Protein AF-A0A432DYZ3-F1 (afdb_monomer)

Organism: NCBI:txid651561

Foldseek 3Di:
DDDPVPPDDQPQPPLVHPPQNDPPAVPHDDQWHFDADNSRHGDDIDGDDDDPVNVCVVQADCPDDDPPGDHDPVSVVVVVCVVVVVVCVPEQAEDPPFAEADQDAQFGDDDDDGPDPADAFNYKGFYCAWHDLGRQTAHGRKMKGAHHTRDDSHSVRIDIPCRPPDPQDEDDPVDDHDHDDDDPVRVVVPDPPPDD

Secondary structure (DSSP, 8-state):
--------------TTS-TTSS-TTTT---SEEEEE-TTS-EEEEEEPPPPHHHHHHHH--TTS--SSSPPPHHHHHHHHHHHHHHHTTT--EEPTT-B--BSSTTB-PPP---SSSS--TTEEEEB-S-EEEBTEEE-TT-EEEE-STT--S-GGGEEEE--------B--SSS--B-PPPPHHHHHH-------

Mean predicted aligned error: 17.31 Å

pLDDT: mean 76.48, std 14.68, range [40.19, 96.12]

Structure (mmCIF, N/CA/C/O backbone):
data_AF-A0A432DYZ3-F1
#
_entry.id   AF-A0A432DYZ3-F1
#
loop_
_atom_site.group_PDB
_atom_site.id
_atom_site.type_symbol
_atom_site.label_atom_id
_atom_site.label_alt_id
_atom_site.label_comp_id
_atom_site.label_asym_id
_atom_site.label_entity_id
_atom_site.label_seq_id
_atom_site.pdbx_PDB_ins_code
_atom_site.Cartn_x
_atom_site.Cartn_y
_atom_site.Cartn_z
_atom_site.occupancy
_atom_site.B_iso_or_equiv
_atom_site.auth_seq_id
_atom_site.auth_comp_id
_atom_site.auth_asym_id
_atom_site.auth_atom_id
_atom_site.pdbx_PDB_model_num
ATOM 1 N N . MET A 1 1 ? -42.681 -9.273 91.701 1.00 46.38 1 MET A N 1
ATOM 2 C CA . MET A 1 1 ? -42.261 -9.887 90.429 1.00 46.38 1 MET A CA 1
ATOM 3 C C . MET A 1 1 ? -41.780 -8.767 89.540 1.00 46.38 1 MET A C 1
ATOM 5 O O . MET A 1 1 ? -42.539 -7.848 89.271 1.00 46.38 1 MET A O 1
ATOM 9 N N . ASP A 1 2 ? -40.496 -8.815 89.221 1.00 54.56 2 ASP A N 1
ATOM 10 C CA . ASP A 1 2 ? -39.823 -7.992 88.224 1.00 54.56 2 ASP A CA 1
ATOM 11 C C . ASP A 1 2 ? -40.542 -8.107 86.872 1.00 54.56 2 ASP A C 1
ATOM 13 O O . ASP A 1 2 ? -40.725 -9.211 86.365 1.00 54.56 2 ASP A O 1
ATOM 17 N N . GLN 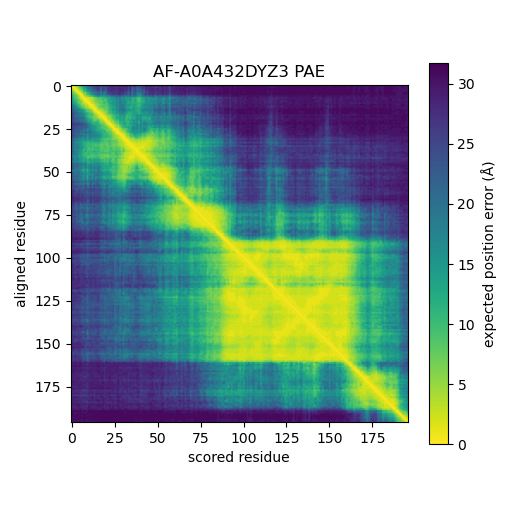A 1 3 ? -40.965 -6.971 86.318 1.00 50.94 3 GLN A N 1
ATOM 18 C CA . GLN A 1 3 ? -41.032 -6.791 84.871 1.00 50.94 3 GLN A CA 1
ATOM 19 C C . GLN A 1 3 ? -40.460 -5.415 84.537 1.00 50.94 3 GLN A C 1
ATOM 21 O O . GLN A 1 3 ? -41.172 -4.453 84.255 1.00 50.94 3 GLN A O 1
ATOM 26 N N . SER A 1 4 ? -39.136 -5.335 84.594 1.00 56.12 4 SER A N 1
ATOM 27 C CA . SER A 1 4 ? -38.289 -4.347 83.925 1.00 56.12 4 SER A CA 1
ATOM 28 C C . SER A 1 4 ? -38.441 -4.447 82.392 1.00 56.12 4 SER A C 1
ATOM 30 O O . SER A 1 4 ? -37.509 -4.738 81.651 1.00 56.12 4 SER A O 1
ATOM 32 N N . GLY A 1 5 ? -39.659 -4.217 81.894 1.00 51.47 5 GLY A N 1
ATOM 33 C CA . GLY A 1 5 ? -40.058 -4.397 80.494 1.00 51.47 5 GLY A CA 1
ATOM 34 C C . GLY A 1 5 ? -39.610 -3.299 79.521 1.00 51.47 5 GLY A C 1
ATOM 35 O O . GLY A 1 5 ? -40.193 -3.188 78.449 1.00 51.47 5 GLY A O 1
ATOM 36 N N . SER A 1 6 ? -38.596 -2.500 79.862 1.00 59.38 6 SER A N 1
ATOM 37 C CA . SER A 1 6 ? -38.103 -1.398 79.016 1.00 59.38 6 SER A CA 1
ATOM 38 C C . SER A 1 6 ? -36.606 -1.500 78.717 1.00 59.38 6 SER A C 1
ATOM 40 O O . SER A 1 6 ? -35.906 -0.493 78.694 1.00 59.38 6 SER A O 1
ATOM 42 N N . ASN A 1 7 ? -36.086 -2.704 78.470 1.00 61.31 7 ASN A N 1
ATOM 43 C CA . ASN A 1 7 ? -34.651 -2.888 78.210 1.00 61.31 7 ASN A CA 1
ATOM 44 C C . ASN A 1 7 ? -34.207 -2.617 76.763 1.00 61.31 7 ASN A C 1
ATOM 46 O O . ASN A 1 7 ? -33.091 -2.966 76.386 1.00 61.31 7 ASN A O 1
ATOM 50 N N . TYR A 1 8 ? -35.021 -1.937 75.955 1.00 63.22 8 TYR A N 1
ATOM 51 C CA . TYR A 1 8 ? -34.541 -1.380 74.694 1.00 63.22 8 TYR A CA 1
ATOM 52 C C . TYR A 1 8 ? -35.279 -0.087 74.345 1.00 63.22 8 TYR A C 1
ATOM 54 O O . TYR A 1 8 ? -36.423 -0.109 73.898 1.00 63.22 8 TYR A O 1
ATOM 62 N N . ILE A 1 9 ? -34.608 1.047 74.550 1.00 64.75 9 ILE A N 1
ATOM 63 C CA . ILE A 1 9 ? -34.991 2.329 73.954 1.00 64.75 9 ILE A CA 1
ATOM 64 C C . ILE A 1 9 ? -34.159 2.452 72.679 1.00 64.75 9 ILE A C 1
ATOM 66 O O . ILE A 1 9 ? -32.934 2.558 72.756 1.00 64.75 9 ILE A O 1
ATOM 70 N N . HIS A 1 10 ? -34.805 2.380 71.512 1.00 63.56 10 HIS A N 1
ATOM 71 C CA . HIS A 1 10 ? -34.108 2.589 70.244 1.00 63.56 10 HIS A CA 1
ATOM 72 C C . HIS A 1 10 ? -33.533 4.016 70.235 1.00 63.56 10 HIS A C 1
ATOM 74 O O . HIS A 1 10 ? -34.263 4.948 70.582 1.00 63.56 10 HIS A O 1
ATOM 80 N N . PRO A 1 11 ? -32.255 4.217 69.867 1.00 63.84 11 PRO A N 1
ATOM 81 C CA . PRO A 1 11 ? -31.693 5.553 69.732 1.00 63.84 11 PRO A CA 1
ATOM 82 C C . PRO A 1 11 ? -32.549 6.376 68.768 1.00 63.84 11 PRO A C 1
ATOM 84 O O . PRO A 1 11 ? -32.843 5.931 67.656 1.00 63.84 11 PRO A O 1
ATOM 87 N N . ASP A 1 12 ? -32.982 7.553 69.204 1.00 61.91 12 ASP A N 1
ATOM 88 C CA . ASP A 1 12 ? -33.726 8.464 68.346 1.00 61.91 12 ASP A CA 1
ATOM 89 C C . ASP A 1 12 ? -32.719 9.091 67.372 1.00 61.91 12 ASP A C 1
ATOM 91 O O . ASP A 1 12 ? -31.824 9.835 67.781 1.00 61.91 12 ASP A O 1
ATOM 95 N N . TYR A 1 13 ? -32.791 8.716 66.095 1.00 59.62 13 TYR A N 1
ATOM 96 C CA . TYR A 1 13 ? -31.975 9.305 65.034 1.00 59.62 13 TYR A CA 1
ATOM 97 C C . TYR A 1 13 ? -32.823 10.378 64.347 1.00 59.62 13 TYR A C 1
ATOM 99 O O . TYR A 1 13 ? -33.543 10.049 63.399 1.00 59.62 13 TYR A O 1
ATOM 107 N N . PRO A 1 14 ? -32.797 11.646 64.811 1.00 57.44 14 PRO A N 1
ATOM 108 C CA . PRO A 1 14 ? -33.617 12.697 64.229 1.00 57.44 14 PRO A CA 1
ATOM 109 C C . PRO A 1 14 ? -33.376 12.770 62.721 1.00 57.44 14 PRO A C 1
ATOM 111 O O . PRO A 1 14 ? -32.233 12.813 62.257 1.00 57.44 14 PRO A O 1
ATOM 114 N N . LEU A 1 15 ? -34.477 12.776 61.966 1.00 54.44 15 LEU A N 1
ATOM 115 C CA . LEU A 1 15 ? -34.497 12.644 60.505 1.00 54.44 15 LEU A CA 1
ATOM 116 C C . LEU A 1 15 ? -33.624 13.690 59.780 1.00 54.44 15 LEU A C 1
ATOM 118 O O . LEU A 1 15 ? -33.172 13.492 58.657 1.00 54.44 15 LEU A O 1
ATOM 122 N N . THR A 1 16 ? -33.344 14.815 60.434 1.00 53.97 16 THR A N 1
ATOM 123 C CA . THR A 1 16 ? -32.497 15.885 59.899 1.00 53.97 16 THR A CA 1
ATOM 124 C C . THR A 1 16 ? -31.012 15.515 59.815 1.00 53.97 16 THR A C 1
ATOM 126 O O . THR A 1 16 ? -30.277 16.172 59.082 1.00 53.97 16 THR A O 1
ATOM 129 N N . ASN A 1 17 ? -30.559 14.483 60.542 1.00 51.50 17 ASN A N 1
ATOM 130 C CA . ASN A 1 17 ? -29.137 14.151 60.705 1.00 51.50 17 ASN A CA 1
ATOM 131 C C . ASN A 1 17 ? -28.816 12.672 60.421 1.00 51.50 17 ASN A C 1
ATOM 133 O O . ASN A 1 17 ? -27.690 12.238 60.670 1.00 51.50 17 ASN A O 1
ATOM 137 N N . ASN A 1 18 ? -29.772 11.881 59.926 1.00 53.59 18 ASN A N 1
ATOM 138 C CA . ASN A 1 18 ? -29.518 10.481 59.600 1.00 53.59 18 ASN A CA 1
ATOM 139 C C . ASN A 1 18 ? -28.687 10.388 58.297 1.00 53.59 18 ASN A C 1
ATOM 141 O O . ASN A 1 18 ? -29.193 10.752 57.230 1.00 53.59 18 ASN A O 1
ATOM 145 N N . PRO A 1 19 ? -27.437 9.873 58.347 1.00 53.16 19 PRO A N 1
ATOM 146 C CA . PRO A 1 19 ? -26.566 9.769 57.173 1.00 53.16 19 PRO A CA 1
ATOM 147 C C . PRO A 1 19 ? -27.115 8.829 56.086 1.00 53.16 19 PRO A C 1
ATOM 149 O O . PRO A 1 19 ? -26.605 8.830 54.971 1.00 53.16 19 PRO A O 1
ATOM 152 N N . PHE A 1 20 ? -28.159 8.049 56.387 1.00 53.50 20 PHE A N 1
ATOM 153 C CA . PHE A 1 20 ? -28.814 7.119 55.465 1.00 53.50 20 PHE A CA 1
ATOM 154 C C . PHE A 1 20 ? -30.141 7.635 54.885 1.00 53.50 20 PHE A C 1
ATOM 156 O O . PHE A 1 20 ? -30.787 6.906 54.136 1.00 53.50 20 PHE A O 1
ATOM 163 N N . GLN A 1 21 ? -30.591 8.847 55.239 1.00 52.50 21 GLN A N 1
ATOM 164 C CA . GLN A 1 21 ? -31.963 9.288 54.944 1.00 52.50 21 GLN A CA 1
ATOM 165 C C . GLN A 1 21 ? -32.097 10.315 53.816 1.00 52.50 21 GLN A C 1
ATOM 167 O O . GLN A 1 21 ? -33.206 10.592 53.363 1.00 52.50 21 GLN A O 1
ATOM 172 N N . THR A 1 22 ? -30.987 10.867 53.336 1.00 53.66 22 THR A N 1
ATOM 173 C CA . THR A 1 22 ? -30.999 11.611 52.077 1.00 53.66 22 THR A CA 1
ATOM 174 C C . THR A 1 22 ? -30.431 10.708 51.000 1.00 53.66 22 THR A C 1
ATOM 176 O O . THR A 1 22 ? -29.384 10.093 51.197 1.00 53.66 22 THR A O 1
ATOM 179 N N . ASP A 1 23 ? -31.122 10.617 49.866 1.00 55.06 23 ASP A N 1
ATOM 180 C CA . ASP A 1 23 ? -30.550 10.112 48.623 1.00 55.06 23 ASP A CA 1
ATOM 181 C C . ASP A 1 23 ? -29.359 11.023 48.257 1.00 55.06 23 ASP A C 1
ATOM 183 O O . ASP A 1 23 ? -29.478 11.951 47.457 1.00 55.06 23 ASP A O 1
ATOM 187 N N . GLN A 1 24 ? -28.193 10.825 48.887 1.00 50.84 24 GLN A N 1
ATOM 188 C CA . GLN A 1 24 ? -26.943 11.534 48.580 1.00 50.84 24 GLN A CA 1
ATOM 189 C C . GLN A 1 24 ? -26.324 10.975 47.299 1.00 50.84 24 GLN A C 1
ATOM 191 O O . GLN A 1 24 ? -25.181 10.531 47.248 1.00 50.84 24 GLN A O 1
ATOM 196 N N . THR A 1 25 ? -27.139 10.914 46.260 1.00 52.38 25 THR A N 1
ATOM 197 C CA . THR A 1 25 ? -26.864 10.172 45.034 1.00 52.38 25 THR A CA 1
ATOM 198 C C . THR A 1 25 ? -27.184 11.008 43.810 1.00 52.38 25 THR A C 1
ATOM 200 O O . THR A 1 25 ? -27.200 10.496 42.694 1.00 52.38 25 THR A O 1
ATOM 203 N N . SER A 1 26 ? -27.394 12.316 43.998 1.00 46.50 26 SER A N 1
ATOM 204 C CA . SER A 1 26 ? -27.521 13.257 42.892 1.00 46.50 26 SER A CA 1
ATOM 205 C C . SER A 1 26 ? -26.292 13.138 41.986 1.00 46.50 26 SER A C 1
ATOM 207 O O . SER A 1 26 ? -25.173 13.452 42.387 1.00 46.50 26 SER A O 1
ATOM 209 N N . GLY A 1 27 ? -26.508 12.608 40.779 1.00 51.22 27 GLY A N 1
ATOM 210 C CA . GLY A 1 27 ? -25.466 12.361 39.780 1.00 51.22 27 GLY A CA 1
ATOM 211 C C . GLY A 1 27 ? -24.713 11.027 39.893 1.00 51.22 27 GLY A C 1
ATOM 212 O O . GLY A 1 27 ? -23.871 10.758 39.040 1.00 51.22 27 GLY A O 1
ATOM 213 N N . LEU A 1 28 ? -25.007 10.173 40.881 1.00 54.62 28 LEU A N 1
ATOM 214 C CA . LEU A 1 28 ? -24.379 8.858 41.046 1.00 54.62 28 LEU A CA 1
ATOM 215 C C . LEU A 1 28 ? -25.370 7.727 40.739 1.00 54.62 28 LEU A C 1
ATOM 217 O O . LEU A 1 28 ? -26.494 7.702 41.235 1.00 54.62 28 LEU A O 1
ATOM 221 N N . L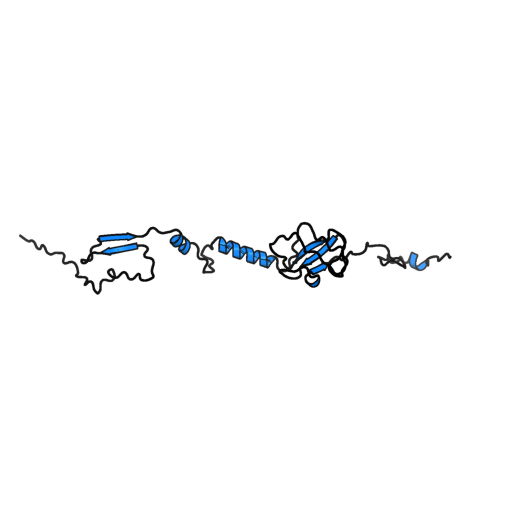EU A 1 29 ? -24.938 6.744 39.948 1.00 61.66 29 LEU A N 1
ATOM 222 C CA . LEU A 1 29 ? -25.683 5.501 39.738 1.00 61.66 29 LEU A CA 1
ATOM 223 C C . LEU A 1 29 ? -25.601 4.639 41.007 1.00 61.66 29 LEU A C 1
ATOM 225 O O . LEU A 1 29 ? -24.550 4.065 41.287 1.00 61.66 29 LEU A O 1
ATOM 229 N N . LEU A 1 30 ? -26.697 4.503 41.763 1.00 64.62 30 LEU A N 1
ATOM 230 C CA . LEU A 1 30 ? -26.735 3.552 42.881 1.00 64.62 30 LEU A CA 1
ATOM 231 C C . LEU A 1 30 ? -26.703 2.116 42.351 1.00 64.62 30 LEU A C 1
ATOM 233 O O . LEU A 1 30 ? -27.510 1.732 41.501 1.00 64.62 30 LEU A O 1
ATOM 237 N N . LEU A 1 31 ? -25.798 1.302 42.893 1.00 67.06 31 LEU A N 1
ATOM 238 C CA . LEU A 1 31 ? -25.764 -0.144 42.654 1.00 67.06 31 LEU A CA 1
ATOM 239 C C . LEU A 1 31 ? -26.638 -0.888 43.676 1.00 67.06 31 LEU A C 1
ATOM 241 O O . LEU A 1 31 ? -27.358 -1.821 43.319 1.00 67.06 31 LEU A O 1
ATOM 245 N N . SER A 1 32 ? -26.635 -0.429 44.929 1.00 72.75 32 SER A N 1
ATOM 246 C CA . SER A 1 32 ? -27.473 -0.951 46.011 1.00 72.75 32 SER A CA 1
ATOM 247 C C . SER A 1 32 ? -27.772 0.116 47.060 1.00 72.75 32 SER A C 1
ATOM 249 O O . SER A 1 32 ? -26.908 0.933 47.372 1.00 72.75 32 SER A O 1
ATOM 251 N N . GLN A 1 33 ? -28.968 0.056 47.637 1.00 73.75 33 GLN A N 1
ATOM 252 C CA . GLN A 1 33 ? -29.465 0.925 48.694 1.00 73.75 33 GLN A CA 1
ATOM 253 C C . GLN A 1 33 ? -30.112 0.089 49.801 1.00 73.75 33 GLN A C 1
ATOM 255 O O . GLN A 1 33 ? -30.892 -0.830 49.538 1.00 73.75 33 GLN A O 1
ATOM 260 N N . LEU A 1 34 ? -29.817 0.444 51.049 1.00 78.50 34 LEU A N 1
ATOM 261 C CA . LEU A 1 34 ? -30.571 0.008 52.219 1.00 78.50 34 LEU A CA 1
ATOM 262 C C . LEU A 1 34 ? -31.565 1.112 52.565 1.00 78.50 34 LEU A C 1
ATOM 264 O O . LEU A 1 34 ? -31.158 2.238 52.831 1.00 78.50 34 LEU A O 1
ATOM 268 N N . LEU A 1 35 ? -32.858 0.796 52.541 1.00 73.44 35 LEU A N 1
ATOM 269 C CA . LEU A 1 35 ? -33.906 1.719 52.957 1.00 73.44 35 LEU A CA 1
ATOM 270 C C . LEU A 1 35 ? -34.317 1.391 54.386 1.00 73.44 35 LEU A C 1
ATOM 272 O O . LEU A 1 35 ? -34.635 0.238 54.695 1.00 73.44 35 LEU A O 1
ATOM 276 N N . THR A 1 36 ? -34.363 2.412 55.235 1.00 76.56 36 THR A N 1
ATOM 277 C CA . THR A 1 36 ? -34.838 2.317 56.617 1.00 76.56 36 THR A CA 1
ATOM 278 C C . THR A 1 36 ? -36.145 3.085 56.804 1.00 76.56 36 THR A C 1
ATOM 280 O O . THR A 1 36 ? -36.388 4.076 56.116 1.00 76.56 36 THR A O 1
ATOM 283 N N . ASN A 1 37 ? -36.993 2.657 57.741 1.00 74.31 37 ASN A N 1
ATOM 284 C CA . ASN A 1 37 ? -38.139 3.459 58.176 1.00 74.31 37 ASN A CA 1
ATOM 285 C C . ASN A 1 37 ? -37.692 4.650 59.047 1.00 74.31 37 ASN A C 1
ATOM 287 O O . ASN A 1 37 ? -36.512 4.806 59.363 1.00 74.31 37 ASN A O 1
ATOM 291 N N . SER A 1 38 ? -38.653 5.476 59.470 1.00 69.56 38 SER A N 1
ATOM 292 C CA . SER A 1 38 ? -38.420 6.630 60.352 1.00 69.56 38 SER A CA 1
ATOM 293 C C . SER A 1 38 ? -37.873 6.264 61.735 1.00 69.56 38 SER A C 1
ATOM 295 O O . SER A 1 38 ? -37.412 7.143 62.450 1.00 69.56 38 SER A O 1
ATOM 297 N N . SER A 1 39 ? -37.911 4.985 62.110 1.00 73.31 39 SER A N 1
ATOM 298 C CA . SER A 1 39 ? -37.326 4.454 63.342 1.00 73.31 39 SER A CA 1
ATOM 299 C C . SER A 1 39 ? -35.944 3.831 63.116 1.00 73.31 39 SER A C 1
ATOM 301 O O . SER A 1 39 ? -35.416 3.218 64.028 1.00 73.31 39 SER A O 1
ATOM 303 N N . GLY A 1 40 ? -35.356 3.937 61.919 1.00 70.31 40 GLY A N 1
ATOM 304 C CA . GLY A 1 40 ? -34.034 3.379 61.609 1.00 70.31 40 GLY A CA 1
ATOM 305 C C . GLY A 1 40 ? -34.014 1.873 61.315 1.00 70.31 40 GLY A C 1
ATOM 306 O O . GLY A 1 40 ? -32.952 1.324 61.034 1.00 70.31 40 GLY A O 1
ATOM 307 N N . HIS A 1 41 ? -35.163 1.191 61.309 1.00 76.88 41 HIS A N 1
ATOM 308 C CA . HIS A 1 41 ? -35.228 -0.228 60.951 1.00 76.88 41 HIS A CA 1
ATOM 309 C C . HIS A 1 41 ? -35.171 -0.415 59.436 1.00 76.88 41 HIS A C 1
ATOM 311 O O . HIS A 1 41 ? -35.908 0.247 58.705 1.00 76.88 41 HIS A O 1
ATOM 317 N N . VAL A 1 42 ? -34.348 -1.354 58.960 1.00 80.88 42 VAL A N 1
ATOM 318 C CA . VAL A 1 42 ? -34.281 -1.723 57.538 1.00 80.88 42 VAL A CA 1
ATOM 319 C C . VAL A 1 42 ? -35.629 -2.281 57.090 1.00 80.88 42 VAL A C 1
ATOM 321 O O . VAL A 1 42 ? -36.128 -3.255 57.647 1.00 80.88 42 VAL A O 1
ATOM 324 N N . ILE A 1 43 ? -36.202 -1.671 56.059 1.00 79.12 43 ILE A N 1
ATOM 325 C CA . ILE A 1 43 ? -37.481 -2.079 55.467 1.00 79.12 43 ILE A CA 1
ATOM 326 C C . ILE A 1 43 ? -37.320 -2.664 54.069 1.00 79.12 43 ILE A C 1
ATOM 328 O O . ILE A 1 43 ? -38.198 -3.386 53.602 1.00 79.12 43 ILE A O 1
ATOM 332 N N . LYS A 1 44 ? -36.215 -2.358 53.381 1.00 77.56 44 LYS A N 1
ATOM 333 C CA . LYS A 1 44 ? -35.951 -2.872 52.038 1.00 77.56 44 LYS A CA 1
ATOM 334 C C . LYS A 1 44 ? -34.467 -2.808 51.712 1.00 77.56 44 LYS A C 1
ATOM 336 O O . LYS A 1 44 ? -33.788 -1.845 52.052 1.00 77.56 44 LYS A O 1
ATOM 341 N N . ILE A 1 45 ? -33.999 -3.804 50.970 1.00 79.19 45 ILE A N 1
ATOM 342 C CA . ILE A 1 45 ? -32.743 -3.733 50.226 1.00 79.19 45 ILE A CA 1
ATOM 343 C C . ILE A 1 45 ? -33.129 -3.558 48.757 1.00 79.19 45 ILE A C 1
ATOM 345 O O . ILE A 1 45 ? -33.796 -4.421 48.185 1.00 79.19 45 ILE A O 1
ATOM 349 N N . ALA A 1 46 ? -32.795 -2.415 48.163 1.00 71.12 46 ALA A N 1
ATOM 350 C CA . ALA A 1 46 ? -33.053 -2.124 46.758 1.00 71.12 46 ALA A CA 1
ATOM 351 C C . ALA A 1 46 ? -31.724 -2.131 46.002 1.00 71.12 46 ALA A C 1
ATOM 353 O O . ALA A 1 46 ? -30.881 -1.271 46.215 1.00 71.12 46 ALA A O 1
ATOM 354 N N . GLY A 1 47 ? -31.517 -3.111 45.130 1.00 70.31 47 GLY A N 1
ATOM 355 C CA . GLY A 1 47 ? -30.393 -3.132 44.197 1.00 70.31 47 GLY A CA 1
ATOM 356 C C . GLY A 1 47 ? -30.890 -3.003 42.768 1.00 70.31 47 GLY A C 1
ATOM 357 O O . GLY A 1 47 ? -32.029 -3.379 42.477 1.00 70.31 47 GLY A O 1
ATOM 358 N N . ARG A 1 48 ? -30.037 -2.508 41.871 1.00 75.19 48 ARG A N 1
ATOM 359 C CA . ARG A 1 48 ? -30.219 -2.767 40.440 1.00 75.19 48 ARG A CA 1
ATOM 360 C C . ARG A 1 48 ? -29.330 -3.930 40.035 1.00 75.19 48 ARG A C 1
ATOM 362 O O . ARG A 1 48 ? -28.246 -4.111 40.583 1.00 75.19 48 ARG A O 1
ATOM 369 N N . ASN A 1 49 ? -29.771 -4.689 39.042 1.00 76.50 49 ASN A N 1
ATOM 370 C CA . ASN A 1 49 ? -28.896 -5.665 38.412 1.00 76.50 49 ASN A CA 1
ATOM 371 C C . ASN A 1 49 ? -27.695 -4.932 37.806 1.00 76.50 49 ASN A C 1
ATOM 373 O O . ASN A 1 49 ? -27.862 -3.897 37.148 1.00 76.50 49 ASN A O 1
ATOM 377 N N . LEU A 1 50 ? -26.496 -5.472 38.024 1.00 76.00 50 LEU A N 1
ATOM 378 C CA . LEU A 1 50 ? -25.319 -5.028 37.290 1.00 76.00 50 LEU A CA 1
ATOM 379 C C . LEU A 1 50 ? -25.584 -5.240 35.802 1.00 76.00 50 LEU A C 1
ATOM 381 O O . LEU A 1 50 ? -26.039 -6.305 35.381 1.00 76.00 50 LEU A O 1
ATOM 385 N N . THR A 1 51 ? -25.331 -4.207 35.012 1.00 74.50 51 THR A N 1
ATOM 386 C CA . THR A 1 51 ? -25.420 -4.289 33.557 1.00 74.50 51 THR A CA 1
ATOM 387 C C . THR A 1 51 ? -24.043 -4.601 32.983 1.00 74.50 51 THR A C 1
ATOM 389 O O . THR A 1 51 ? -23.021 -4.401 33.644 1.00 74.50 51 THR A O 1
ATOM 392 N N . ASN A 1 52 ? -23.986 -5.026 31.720 1.00 67.81 52 ASN A N 1
ATOM 393 C CA . ASN A 1 52 ? -22.707 -5.211 31.033 1.00 67.81 52 ASN A CA 1
ATOM 394 C C . ASN A 1 52 ? -21.832 -3.946 31.069 1.00 67.81 52 ASN A C 1
ATOM 396 O O . ASN A 1 52 ? -20.618 -4.072 31.147 1.00 67.81 52 ASN A O 1
ATOM 400 N N . ALA A 1 53 ? -22.417 -2.743 31.066 1.00 70.44 53 ALA A N 1
ATOM 401 C CA . ALA A 1 53 ? -21.657 -1.494 31.142 1.00 70.44 53 ALA A CA 1
ATOM 402 C C . ALA A 1 53 ? -20.904 -1.339 32.479 1.00 70.44 53 ALA A C 1
ATOM 404 O O . ALA A 1 53 ? -19.760 -0.883 32.505 1.00 70.44 53 ALA A O 1
ATOM 405 N N . ASP A 1 54 ? -21.513 -1.786 33.581 1.00 72.62 54 ASP A N 1
ATOM 406 C CA . ASP A 1 54 ? -20.910 -1.725 34.917 1.00 72.62 54 ASP A CA 1
ATOM 407 C C . ASP A 1 54 ? -19.743 -2.708 35.045 1.00 72.62 54 ASP A C 1
ATOM 409 O O . ASP A 1 54 ? -18.727 -2.400 35.654 1.00 72.62 54 ASP A O 1
ATOM 413 N N . ILE A 1 55 ? -19.859 -3.875 34.411 1.00 70.50 55 ILE A N 1
ATOM 414 C CA . ILE A 1 55 ? -18.820 -4.910 34.410 1.00 70.50 55 ILE A CA 1
ATOM 415 C C . ILE A 1 55 ? -17.664 -4.506 33.483 1.00 70.50 55 ILE A C 1
ATOM 417 O O . ILE A 1 55 ? -16.496 -4.613 33.853 1.00 70.50 55 ILE A O 1
ATOM 421 N N . VAL A 1 56 ? -17.973 -3.999 32.288 1.00 65.25 56 VAL A N 1
ATOM 422 C CA . VAL A 1 56 ? -16.967 -3.608 31.289 1.00 65.25 56 VAL A CA 1
ATOM 423 C C . VAL A 1 56 ? -16.087 -2.463 31.794 1.00 65.25 56 VAL A C 1
ATOM 425 O O . VAL A 1 56 ? -14.880 -2.506 31.572 1.00 65.25 56 VAL A O 1
ATOM 428 N N . SER A 1 57 ? -16.644 -1.496 32.530 1.00 63.78 57 SER A N 1
ATOM 429 C CA . SER A 1 57 ? -15.862 -0.376 33.081 1.00 63.78 57 SER A CA 1
ATOM 430 C C . SER A 1 57 ? -14.849 -0.788 34.161 1.00 63.78 57 SER A C 1
ATOM 432 O O . SER A 1 57 ? -13.848 -0.098 34.348 1.00 63.78 57 SER A O 1
ATOM 434 N N . ILE A 1 58 ? -15.070 -1.920 34.840 1.00 66.19 58 ILE A N 1
ATOM 435 C CA . ILE A 1 58 ? -14.175 -2.446 35.883 1.00 66.19 58 ILE A CA 1
ATOM 436 C C . ILE A 1 58 ? -13.032 -3.276 35.277 1.00 66.19 58 ILE A C 1
ATOM 438 O O . ILE A 1 58 ? -11.900 -3.194 35.749 1.00 66.19 58 ILE A O 1
ATOM 442 N N . PHE A 1 59 ? -13.307 -4.069 34.235 1.00 60.88 59 PHE A N 1
ATOM 443 C CA . PHE A 1 59 ? -12.335 -5.021 33.675 1.00 60.88 59 PHE A CA 1
ATOM 444 C C . PHE A 1 59 ? -11.555 -4.502 32.460 1.00 60.88 59 PHE A C 1
ATOM 446 O O . PHE A 1 59 ? -10.443 -4.970 32.219 1.00 60.88 59 PHE A O 1
ATOM 453 N N . LEU A 1 60 ? -12.107 -3.552 31.699 1.00 67.69 60 LEU A N 1
ATOM 454 C CA . LEU A 1 60 ? -11.508 -3.034 30.468 1.00 67.69 60 LEU A CA 1
ATOM 455 C C . LEU A 1 60 ? -11.353 -1.514 30.580 1.00 67.69 60 LEU A C 1
ATOM 457 O O . LEU A 1 60 ? -12.275 -0.752 30.297 1.00 67.69 60 LEU A O 1
ATOM 461 N N . ASN A 1 61 ? -10.173 -1.065 31.012 1.00 64.69 61 ASN A N 1
ATOM 462 C CA . ASN A 1 61 ? -9.870 0.360 31.130 1.00 64.69 61 ASN A CA 1
ATOM 463 C C . ASN A 1 61 ? -9.061 0.846 29.921 1.00 64.69 61 ASN A C 1
ATOM 465 O O . ASN A 1 61 ? -7.832 0.768 29.887 1.00 64.69 61 ASN A O 1
ATOM 469 N N . ASP A 1 62 ? -9.761 1.404 28.937 1.00 70.88 62 ASP A N 1
ATOM 470 C CA . ASP A 1 62 ? -9.124 1.993 27.758 1.00 70.88 62 ASP A CA 1
ATOM 471 C C . ASP A 1 62 ? -8.568 3.402 27.999 1.00 70.88 62 ASP A C 1
ATOM 473 O O . ASP A 1 62 ? -7.724 3.861 27.225 1.00 70.88 62 ASP A O 1
ATOM 477 N N . ALA A 1 63 ? -8.973 4.073 29.080 1.00 67.62 63 ALA A N 1
ATOM 478 C CA . ALA A 1 63 ? -8.580 5.447 29.387 1.00 67.62 63 ALA A CA 1
ATOM 479 C C . ALA A 1 63 ? -7.166 5.563 29.981 1.00 67.62 63 ALA A C 1
ATOM 481 O O . ALA A 1 63 ? -6.590 6.648 29.989 1.00 67.62 63 ALA A O 1
ATOM 482 N N . THR A 1 64 ? -6.582 4.462 30.462 1.00 62.72 64 THR A N 1
ATOM 483 C CA . THR A 1 64 ? -5.238 4.455 31.058 1.00 62.72 64 THR A CA 1
ATOM 484 C C . THR A 1 64 ? -4.305 3.490 30.328 1.00 62.72 64 THR A C 1
ATOM 486 O O . THR A 1 64 ? -4.712 2.439 29.829 1.00 62.72 64 THR A O 1
ATOM 489 N N . GLN A 1 65 ? -3.032 3.864 30.196 1.00 61.50 65 GLN A N 1
ATOM 490 C CA . GLN A 1 65 ? -1.981 2.957 29.738 1.00 61.50 65 GLN A CA 1
ATOM 491 C C . GLN A 1 65 ? -1.426 2.265 30.986 1.00 61.50 65 GLN A C 1
ATOM 493 O O . GLN A 1 65 ? -0.795 2.903 31.821 1.00 61.50 65 GLN A O 1
ATOM 498 N N . SER A 1 66 ? -1.731 0.982 31.158 1.00 62.97 66 SER A N 1
ATOM 499 C CA . SER A 1 66 ? -1.350 0.207 32.341 1.00 62.97 66 SER A CA 1
ATOM 500 C C . SER A 1 66 ? -0.690 -1.098 31.919 1.00 62.97 66 SER A C 1
ATOM 502 O O . SER A 1 66 ? -1.139 -1.722 30.962 1.00 62.97 66 SER A O 1
ATOM 504 N N . GLY A 1 67 ? 0.354 -1.509 32.644 1.00 63.66 67 GLY A N 1
ATOM 505 C CA . GLY A 1 67 ? 0.956 -2.842 32.523 1.00 63.66 67 GLY A CA 1
ATOM 506 C C . GLY A 1 67 ? 0.202 -3.925 33.303 1.00 63.66 67 GLY A C 1
ATOM 507 O O . GLY A 1 67 ? 0.575 -5.091 33.237 1.00 63.66 67 GLY A O 1
ATOM 508 N N . THR A 1 68 ? -0.843 -3.544 34.043 1.00 59.59 68 THR A N 1
ATOM 509 C CA . THR A 1 68 ? -1.578 -4.426 34.963 1.00 59.59 68 THR A CA 1
ATOM 510 C C . THR A 1 68 ? -3.029 -4.659 34.536 1.00 59.59 68 THR A C 1
ATOM 512 O O . THR A 1 68 ? -3.637 -5.631 34.972 1.00 59.59 68 THR A O 1
ATOM 515 N N . TYR A 1 69 ? -3.596 -3.789 33.691 1.00 64.88 69 TYR A N 1
ATOM 516 C CA . TYR A 1 69 ? -4.978 -3.902 33.207 1.00 64.88 69 TYR A CA 1
ATOM 517 C C . TYR A 1 69 ? -5.025 -4.361 31.749 1.00 64.88 69 TYR A C 1
ATOM 519 O O . TYR A 1 69 ? -4.250 -3.895 30.914 1.00 64.88 69 TYR A O 1
ATOM 527 N N . THR A 1 70 ? -5.974 -5.241 31.434 1.00 72.81 70 THR A N 1
ATOM 528 C CA . THR A 1 70 ? -6.235 -5.698 30.065 1.00 72.81 70 THR A CA 1
ATOM 529 C C . THR A 1 70 ? -6.924 -4.591 29.260 1.00 72.81 70 THR A C 1
ATOM 531 O O . THR A 1 70 ? -7.927 -4.027 29.693 1.00 72.81 70 THR A O 1
ATOM 534 N N . TRP A 1 71 ? -6.382 -4.260 28.086 1.00 79.00 71 TRP A N 1
ATOM 535 C CA . TRP A 1 71 ? -7.015 -3.333 27.140 1.00 79.00 71 TRP A CA 1
ATOM 536 C C . TRP A 1 71 ? -8.222 -3.974 26.452 1.00 79.00 71 TRP A C 1
ATOM 538 O O . TRP A 1 71 ? -8.280 -5.197 26.303 1.00 79.00 71 TRP A O 1
ATOM 548 N N . SER A 1 72 ? -9.159 -3.159 25.961 1.00 77.06 72 SER A N 1
ATOM 549 C CA . SER A 1 72 ? -10.200 -3.667 25.069 1.00 77.06 72 SER A CA 1
ATOM 550 C C . SER A 1 72 ? -9.612 -4.173 23.749 1.00 77.06 72 SER A C 1
ATOM 552 O O . SER A 1 72 ? -8.546 -3.741 23.295 1.00 77.06 72 SER A O 1
ATOM 554 N N . SER A 1 73 ? -10.350 -5.055 23.073 1.00 78.19 73 SER A N 1
ATOM 555 C CA . SER A 1 73 ? -10.006 -5.518 21.725 1.00 78.19 73 SER A CA 1
ATOM 556 C C . SER A 1 73 ? -9.878 -4.367 20.720 1.00 78.19 73 SER A C 1
ATOM 558 O O . SER A 1 73 ? -9.014 -4.420 19.848 1.00 78.19 73 SER A O 1
ATOM 560 N N . ASN A 1 74 ? -10.672 -3.299 20.865 1.00 81.12 74 ASN A N 1
ATOM 561 C CA . ASN A 1 74 ? -10.595 -2.113 20.009 1.00 81.12 74 ASN A CA 1
ATOM 562 C C . ASN A 1 74 ? -9.281 -1.351 20.210 1.00 81.12 74 ASN A C 1
ATOM 564 O O . ASN A 1 74 ? -8.642 -0.962 19.233 1.00 81.12 74 ASN A O 1
ATOM 568 N N . LYS A 1 75 ? -8.850 -1.169 21.464 1.00 81.38 75 LYS A N 1
ATOM 569 C CA . LYS A 1 75 ? -7.581 -0.503 21.781 1.00 81.38 75 LYS A CA 1
ATOM 570 C C . LYS A 1 75 ? -6.380 -1.336 21.340 1.00 81.38 75 LYS A C 1
ATOM 572 O O . LYS A 1 75 ? -5.439 -0.782 20.779 1.00 81.38 75 LYS A O 1
ATOM 577 N N . ILE A 1 76 ? -6.434 -2.658 21.522 1.00 82.81 76 ILE A N 1
ATOM 578 C CA . ILE A 1 76 ? -5.410 -3.587 21.015 1.00 82.81 76 ILE A CA 1
ATOM 579 C C . ILE A 1 76 ? -5.322 -3.497 19.491 1.00 82.81 76 ILE A C 1
ATOM 581 O O . ILE A 1 76 ? -4.229 -3.322 18.958 1.00 82.81 76 ILE A O 1
ATOM 585 N N . LYS A 1 77 ? -6.463 -3.554 18.796 1.00 83.56 77 LYS A N 1
ATOM 586 C CA . LYS A 1 77 ? -6.526 -3.413 17.340 1.00 83.56 77 LYS A CA 1
ATOM 587 C C . LYS A 1 77 ? -5.891 -2.098 16.883 1.00 83.56 77 LYS A C 1
ATOM 589 O O . LYS A 1 77 ? -4.976 -2.138 16.072 1.00 83.56 77 LYS A O 1
ATOM 594 N N . ALA A 1 78 ? -6.306 -0.966 17.451 1.00 82.19 78 ALA A N 1
ATOM 595 C CA . ALA A 1 78 ? -5.770 0.344 17.082 1.00 82.19 78 ALA A CA 1
ATOM 596 C C . ALA A 1 78 ? -4.261 0.467 17.363 1.00 82.19 78 ALA A C 1
ATOM 598 O O . ALA A 1 78 ? -3.518 1.034 16.565 1.00 82.19 78 ALA A O 1
ATOM 599 N N . TYR A 1 79 ? -3.789 -0.081 18.486 1.00 82.00 79 TYR A N 1
ATOM 600 C CA . TYR A 1 79 ? -2.369 -0.085 18.830 1.00 82.00 79 TYR A CA 1
ATOM 601 C C . TYR A 1 79 ? -1.543 -0.924 17.846 1.00 82.00 79 TYR A C 1
ATOM 603 O O . TYR A 1 79 ? -0.508 -0.461 17.369 1.00 82.00 79 TYR A O 1
ATOM 611 N N . ILE A 1 80 ? -2.018 -2.124 17.495 1.00 83.12 80 ILE A N 1
ATOM 612 C CA . ILE A 1 80 ? -1.369 -2.995 16.506 1.00 83.12 80 ILE A CA 1
ATOM 613 C C . ILE A 1 80 ? -1.397 -2.349 15.120 1.00 83.12 80 ILE A C 1
ATOM 615 O O . ILE A 1 80 ? -0.363 -2.308 14.466 1.00 83.12 80 ILE A O 1
ATOM 619 N N . GLU A 1 81 ? -2.529 -1.799 14.681 1.00 80.25 81 GLU A N 1
ATOM 620 C CA . GLU A 1 81 ? -2.642 -1.102 13.392 1.00 80.25 81 GLU A CA 1
ATOM 621 C C . GLU A 1 81 ? -1.683 0.093 13.311 1.00 80.25 81 GLU A C 1
ATOM 623 O O . GLU A 1 81 ? -1.027 0.278 12.289 1.00 80.25 81 GLU A O 1
ATOM 628 N N . ASN A 1 82 ? -1.514 0.849 14.401 1.00 72.75 82 ASN A N 1
ATOM 629 C CA . ASN A 1 82 ? -0.543 1.944 14.466 1.00 72.75 82 ASN A CA 1
ATOM 630 C C . ASN A 1 82 ? 0.913 1.463 14.487 1.00 72.75 82 ASN A C 1
ATOM 632 O O . ASN A 1 82 ? 1.773 2.124 13.909 1.00 72.75 82 ASN A O 1
ATOM 636 N N . LEU A 1 83 ? 1.224 0.351 15.157 1.00 69.69 83 LEU A N 1
ATOM 637 C CA . LEU A 1 83 ? 2.578 -0.215 15.175 1.00 69.69 83 LEU A CA 1
ATOM 638 C C . LEU A 1 83 ? 2.955 -0.844 13.835 1.00 69.69 83 LEU A C 1
ATOM 640 O O . LEU A 1 83 ? 4.052 -0.610 13.341 1.00 69.69 83 LEU A O 1
ATOM 644 N N . VAL A 1 84 ? 2.047 -1.607 13.228 1.00 71.12 84 VAL A N 1
ATOM 645 C CA . VAL A 1 84 ? 2.223 -2.158 11.880 1.00 71.12 84 VAL A CA 1
ATOM 646 C C . VAL A 1 84 ? 2.308 -1.016 10.870 1.00 71.12 84 VAL A C 1
ATOM 648 O O . VAL A 1 84 ? 3.213 -1.012 10.044 1.00 71.12 84 VAL A O 1
ATOM 651 N N . GLY A 1 85 ? 1.455 0.006 10.991 1.00 62.62 85 GLY A N 1
ATOM 652 C CA . GLY A 1 85 ? 1.533 1.226 10.186 1.00 62.62 85 GLY A CA 1
ATOM 653 C C . GLY A 1 85 ? 2.880 1.944 10.319 1.00 62.62 85 GLY A C 1
ATOM 654 O O . GLY A 1 85 ? 3.453 2.358 9.316 1.00 62.62 85 GLY A O 1
ATOM 655 N N . GLN A 1 86 ? 3.441 2.023 11.531 1.00 55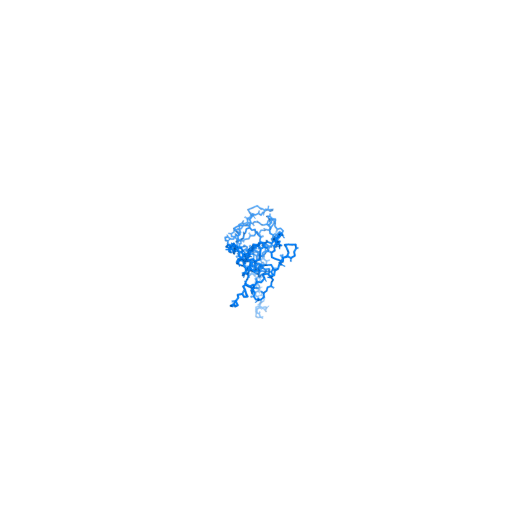.47 86 GLN A N 1
ATOM 656 C CA . GLN A 1 86 ? 4.783 2.570 11.762 1.00 55.47 86 GLN A CA 1
ATOM 657 C C . GLN A 1 86 ? 5.895 1.674 11.206 1.00 55.47 86 GLN A C 1
ATOM 659 O O . GLN A 1 86 ? 6.830 2.193 10.603 1.00 55.47 86 GLN A O 1
ATOM 664 N N . SER A 1 87 ? 5.779 0.348 11.327 1.00 56.59 87 SER A N 1
ATOM 665 C CA . SER A 1 87 ? 6.743 -0.614 10.771 1.00 56.59 87 SER A CA 1
ATOM 666 C C . SER A 1 87 ? 6.807 -0.596 9.238 1.00 56.59 87 SER A C 1
ATOM 668 O O . SER A 1 87 ? 7.745 -1.144 8.665 1.00 56.59 87 SER A O 1
ATOM 670 N N . LEU A 1 88 ? 5.828 0.026 8.578 1.00 60.66 88 LEU A N 1
ATOM 671 C CA . LEU A 1 88 ? 5.800 0.245 7.133 1.00 60.66 88 LEU A CA 1
ATOM 672 C C . LEU A 1 88 ? 6.418 1.591 6.720 1.00 60.66 88 LEU A C 1
ATOM 674 O O . LEU A 1 88 ? 6.547 1.866 5.528 1.00 60.66 88 LEU A O 1
ATOM 678 N N . THR A 1 89 ? 6.831 2.432 7.674 1.00 60.69 89 THR A N 1
ATOM 679 C CA . THR A 1 89 ? 7.465 3.722 7.370 1.00 60.69 89 THR A CA 1
ATOM 680 C C . THR A 1 89 ? 8.849 3.473 6.775 1.00 60.69 89 THR A C 1
ATOM 682 O O . THR A 1 89 ? 9.761 3.029 7.466 1.00 60.69 89 THR A O 1
ATOM 685 N N . GLY A 1 90 ? 8.997 3.743 5.476 1.00 66.50 90 GLY A N 1
ATOM 686 C CA . GLY A 1 90 ? 10.224 3.475 4.716 1.00 66.50 90 GLY A CA 1
ATOM 687 C C . GLY A 1 90 ? 10.314 2.067 4.120 1.00 66.50 90 GLY A C 1
ATOM 688 O O . GLY A 1 90 ? 11.290 1.769 3.436 1.00 66.50 90 GLY A O 1
ATOM 689 N N . ALA A 1 91 ? 9.308 1.212 4.331 1.00 79.88 91 ALA A N 1
ATOM 690 C CA . ALA A 1 91 ? 9.217 -0.069 3.643 1.00 79.88 91 ALA A CA 1
ATOM 691 C C . ALA A 1 91 ? 8.658 0.117 2.226 1.00 79.88 91 ALA A C 1
ATOM 693 O O . ALA A 1 91 ? 7.766 0.934 1.992 1.00 79.88 91 ALA A O 1
ATOM 694 N N . LEU A 1 92 ? 9.152 -0.690 1.288 1.00 89.38 92 LEU A N 1
ATOM 695 C CA . LEU A 1 92 ? 8.550 -0.823 -0.033 1.00 89.38 92 LEU A CA 1
ATOM 696 C C . LEU A 1 92 ? 7.436 -1.875 0.025 1.00 89.38 92 LEU A C 1
ATOM 698 O O . LEU A 1 92 ? 7.684 -3.036 0.352 1.00 89.38 92 LEU A O 1
ATOM 702 N N . ILE A 1 93 ? 6.201 -1.466 -0.270 1.00 88.94 93 ILE A N 1
ATOM 703 C CA . ILE A 1 93 ? 4.997 -2.298 -0.162 1.00 88.94 93 ILE A CA 1
ATOM 704 C C . ILE A 1 93 ? 4.539 -2.697 -1.558 1.00 88.94 93 ILE A C 1
ATOM 706 O O . ILE A 1 93 ? 3.895 -1.910 -2.256 1.00 88.94 93 ILE A O 1
ATOM 710 N N . TYR A 1 94 ? 4.823 -3.937 -1.945 1.00 90.62 94 TYR A N 1
ATOM 711 C CA . TYR A 1 94 ? 4.390 -4.474 -3.231 1.00 90.62 94 TYR A CA 1
ATOM 712 C C . TYR A 1 94 ? 2.862 -4.440 -3.381 1.00 90.62 94 TYR A C 1
ATOM 714 O O . TYR A 1 94 ? 2.123 -4.893 -2.503 1.00 90.62 94 TYR A O 1
ATOM 722 N N . GLN A 1 95 ? 2.402 -3.915 -4.513 1.00 92.44 95 GLN A N 1
ATOM 723 C CA . GLN A 1 95 ? 0.999 -3.842 -4.888 1.00 92.44 95 GLN A CA 1
ATOM 724 C C . GLN A 1 95 ? 0.669 -4.922 -5.930 1.00 92.44 95 GLN A C 1
ATOM 726 O O . GLN A 1 95 ? 1.424 -5.108 -6.888 1.00 92.44 95 GLN A O 1
ATOM 731 N N . PRO A 1 96 ? -0.452 -5.647 -5.773 1.00 87.31 96 PRO A N 1
ATOM 732 C CA . PRO A 1 96 ? -0.845 -6.695 -6.704 1.00 87.31 96 PRO A CA 1
ATOM 733 C C . PRO A 1 96 ? -1.209 -6.115 -8.078 1.00 87.31 96 PRO A C 1
ATOM 735 O O . PRO A 1 96 ? -1.580 -4.954 -8.196 1.00 87.31 96 PRO A O 1
ATOM 738 N N . GLY A 1 97 ? -1.132 -6.932 -9.130 1.00 86.12 97 GLY A N 1
ATOM 739 C CA . GLY A 1 97 ? -1.627 -6.584 -10.473 1.00 86.12 97 GLY A CA 1
ATOM 740 C C . GLY A 1 97 ? -0.739 -5.649 -11.305 1.00 86.12 97 GLY A C 1
ATOM 741 O O . GLY A 1 97 ? -0.918 -5.588 -12.520 1.00 86.12 97 GLY A O 1
ATOM 742 N N . GLY A 1 98 ? 0.248 -4.993 -10.690 1.00 90.19 98 GLY A N 1
ATOM 743 C CA . GLY A 1 98 ? 1.171 -4.093 -11.380 1.00 90.19 98 GLY A CA 1
ATOM 744 C C . GLY A 1 98 ? 0.523 -2.789 -11.860 1.00 90.19 98 GLY A C 1
ATOM 745 O O . GLY A 1 98 ? -0.653 -2.529 -11.622 1.00 90.19 98 GLY A O 1
ATOM 746 N N . TYR A 1 99 ? 1.313 -1.939 -12.510 1.00 95.12 99 TYR A N 1
ATOM 747 C CA . TYR A 1 99 ? 0.889 -0.642 -13.030 1.00 95.12 99 TYR A CA 1
ATOM 748 C C . TYR A 1 99 ? 0.890 -0.650 -14.560 1.00 95.12 99 TYR A C 1
ATOM 750 O O . TYR A 1 99 ? 1.884 -1.005 -15.195 1.00 95.12 99 TYR A O 1
ATOM 758 N N . ILE A 1 100 ? -0.229 -0.229 -15.149 1.00 95.75 100 ILE A N 1
ATOM 759 C CA . ILE A 1 100 ? -0.385 -0.080 -16.599 1.00 95.75 100 ILE A CA 1
ATOM 760 C C . ILE A 1 100 ? -0.283 1.414 -16.927 1.00 95.75 100 ILE A C 1
ATOM 762 O O . ILE A 1 100 ? -1.216 2.150 -16.599 1.00 95.75 100 ILE A O 1
ATOM 766 N N . PRO A 1 101 ? 0.813 1.883 -17.545 1.00 95.12 101 PRO A N 1
ATOM 767 C CA . PRO A 1 101 ? 1.043 3.296 -17.826 1.00 95.12 101 PRO A CA 1
ATOM 768 C C . PRO A 1 101 ? 0.114 3.856 -18.906 1.00 95.12 101 PRO A C 1
ATOM 770 O O . PRO A 1 101 ? -0.588 3.128 -19.609 1.00 95.12 101 PRO A O 1
ATOM 773 N N . SER A 1 102 ? 0.132 5.182 -19.063 1.00 96.06 102 SER A N 1
ATOM 774 C CA . SER A 1 102 ? -0.617 5.843 -20.130 1.00 96.06 102 SER A CA 1
ATOM 775 C C . SER A 1 102 ? 0.016 5.564 -21.491 1.00 96.06 102 SER A C 1
ATOM 777 O O . SER A 1 102 ? 1.237 5.529 -21.626 1.00 96.06 102 SER A O 1
ATOM 779 N N . THR A 1 103 ? -0.801 5.430 -22.532 1.00 96.12 103 THR A N 1
ATOM 780 C CA . THR A 1 103 ? -0.308 5.336 -23.914 1.00 96.12 103 THR A CA 1
ATOM 781 C C . THR A 1 103 ? 0.110 6.698 -24.479 1.00 96.12 103 THR A C 1
ATOM 783 O O . THR A 1 103 ? 0.799 6.752 -25.496 1.00 96.12 103 THR A O 1
ATOM 786 N N . ALA A 1 104 ? -0.267 7.803 -23.822 1.00 96.06 104 ALA A N 1
ATOM 787 C CA . ALA A 1 104 ? -0.004 9.166 -24.272 1.00 96.06 104 ALA A CA 1
ATOM 788 C C . ALA A 1 104 ? 1.077 9.863 -23.429 1.00 96.06 104 ALA A C 1
ATOM 790 O O . ALA A 1 104 ? 0.996 9.919 -22.200 1.00 96.06 104 ALA A O 1
ATOM 791 N N . LYS A 1 105 ? 2.054 10.479 -24.105 1.00 95.62 105 LYS A N 1
ATOM 792 C CA . LYS A 1 105 ? 3.085 11.306 -23.464 1.00 95.62 105 LYS A CA 1
ATOM 793 C C . LYS A 1 105 ? 2.461 12.509 -22.746 1.00 95.62 105 LYS A C 1
ATOM 795 O O . LYS A 1 105 ? 1.549 13.149 -23.261 1.00 95.62 105 LYS A O 1
ATOM 800 N N . GLY A 1 106 ? 2.984 12.828 -21.568 1.00 94.00 106 GLY A N 1
ATOM 801 C CA . GLY A 1 106 ? 2.495 13.887 -20.682 1.00 94.00 106 GLY A CA 1
ATOM 802 C C . GLY A 1 106 ? 1.375 13.437 -19.740 1.00 94.00 106 GLY A C 1
ATOM 803 O O . GLY A 1 106 ? 0.945 14.219 -18.896 1.00 94.00 106 GLY A O 1
ATOM 804 N N . SER A 1 107 ? 0.915 12.189 -19.853 1.00 94.12 107 SER A N 1
ATOM 805 C CA . SER A 1 107 ? -0.205 11.641 -19.087 1.00 94.12 107 SER A CA 1
ATOM 806 C C . SER A 1 107 ? 0.235 10.502 -18.165 1.00 94.12 107 SER A C 1
ATOM 808 O O . SER A 1 107 ? 1.323 9.947 -18.294 1.00 94.12 107 SER A O 1
ATOM 810 N N . MET A 1 108 ? -0.615 10.173 -17.199 1.00 94.44 108 MET A N 1
ATOM 811 C CA . MET A 1 108 ? -0.431 9.103 -16.226 1.00 94.44 108 MET A CA 1
ATOM 812 C C . MET A 1 108 ? -1.803 8.494 -15.916 1.00 94.44 108 MET A C 1
ATOM 814 O O . MET A 1 108 ? -2.796 9.214 -15.805 1.00 94.44 108 MET A O 1
ATOM 818 N N . THR A 1 109 ? -1.865 7.174 -15.780 1.00 94.69 109 THR A N 1
ATOM 819 C CA . THR A 1 109 ? -3.058 6.450 -15.324 1.00 94.69 109 THR A CA 1
ATOM 820 C C . THR A 1 109 ? -3.091 6.400 -13.796 1.00 94.69 109 THR A C 1
ATOM 822 O O . THR A 1 109 ? -2.082 6.607 -13.124 1.00 94.69 109 THR A O 1
ATOM 825 N N . ALA A 1 110 ? -4.267 6.149 -13.221 1.00 91.50 110 ALA A N 1
ATOM 826 C CA . ALA A 1 110 ? -4.372 5.936 -11.781 1.00 91.50 110 ALA A CA 1
ATOM 827 C C . ALA A 1 110 ? -3.737 4.590 -11.403 1.00 91.50 110 ALA A C 1
ATOM 829 O O . ALA A 1 110 ? -4.141 3.579 -11.987 1.00 91.50 110 ALA A O 1
ATOM 830 N N . PRO A 1 111 ? -2.812 4.529 -10.429 1.00 91.81 111 PRO A N 1
ATOM 831 C CA . PRO A 1 111 ? -2.327 3.252 -9.926 1.00 91.81 111 PRO A CA 1
ATOM 832 C C . PRO A 1 111 ? -3.456 2.440 -9.285 1.00 91.81 111 PRO A C 1
ATOM 834 O O . PRO A 1 111 ? -4.175 2.926 -8.412 1.00 91.81 111 PRO A O 1
ATOM 837 N N . SER A 1 112 ? -3.628 1.206 -9.752 1.00 88.12 112 SER A N 1
ATOM 838 C CA . SER A 1 112 ? -4.652 0.267 -9.295 1.00 88.12 112 SER A CA 1
ATOM 839 C C . SER A 1 112 ? -4.2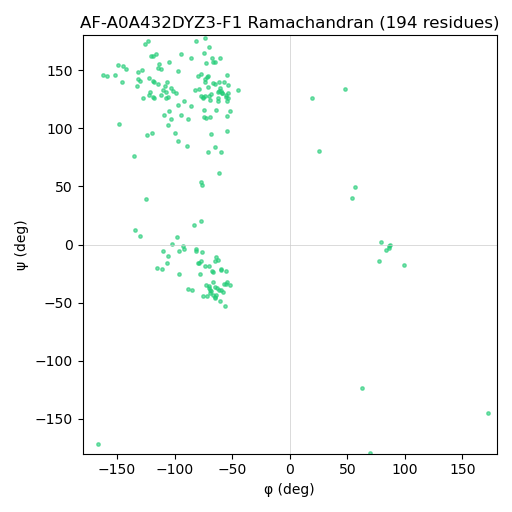63 -1.155 -9.721 1.00 88.12 112 SER A C 1
ATOM 841 O O . SER A 1 112 ? -3.725 -1.304 -10.820 1.00 88.12 112 SER A O 1
ATOM 843 N N . PRO A 1 113 ? -4.570 -2.196 -8.926 1.00 84.88 113 PRO A N 1
ATOM 844 C CA . PRO A 1 113 ? -5.201 -2.138 -7.604 1.00 84.88 113 PRO A CA 1
ATOM 845 C C . PRO A 1 113 ? -4.251 -1.648 -6.493 1.00 84.88 113 PRO A C 1
ATOM 847 O O . PRO A 1 113 ? -3.034 -1.589 -6.664 1.00 84.88 113 PRO A O 1
ATOM 850 N N . VAL A 1 114 ? -4.837 -1.272 -5.350 1.00 84.12 114 VAL A N 1
ATOM 851 C CA . VAL A 1 114 ? -4.142 -0.889 -4.107 1.00 84.12 114 VAL A CA 1
ATOM 852 C C . VAL A 1 114 ? -4.534 -1.838 -2.973 1.00 84.12 114 VAL A C 1
ATOM 854 O O . VAL A 1 114 ? -5.695 -2.228 -2.866 1.00 84.12 114 VAL A O 1
ATOM 857 N N . THR A 1 115 ? -3.585 -2.215 -2.114 1.00 80.75 115 THR A N 1
ATOM 858 C CA . THR A 1 115 ? -3.822 -3.090 -0.946 1.00 80.75 115 THR A CA 1
ATOM 859 C C . THR A 1 115 ? -4.497 -2.377 0.229 1.00 80.75 115 THR A C 1
ATOM 861 O O . THR A 1 115 ? -4.877 -3.015 1.209 1.00 80.75 115 THR A O 1
ATOM 864 N N . SER A 1 116 ? -4.669 -1.062 0.135 1.00 77.81 116 SER A N 1
ATOM 865 C CA . SER A 1 116 ? -5.330 -0.194 1.111 1.00 77.81 116 SER A CA 1
ATOM 866 C C . SER A 1 116 ? -6.444 0.622 0.447 1.00 77.81 116 SER A C 1
ATOM 868 O O . SER A 1 116 ? -6.575 0.659 -0.772 1.00 77.81 116 SER A O 1
ATOM 870 N N . ALA A 1 117 ? -7.231 1.344 1.251 1.00 82.44 117 ALA A N 1
ATOM 871 C CA . ALA A 1 117 ? -8.258 2.252 0.735 1.00 82.44 117 ALA A CA 1
ATOM 872 C C . ALA A 1 117 ? -7.691 3.483 -0.009 1.00 82.44 117 ALA A C 1
ATOM 874 O O . ALA A 1 117 ? -8.399 4.086 -0.810 1.00 82.44 117 ALA A O 1
ATOM 875 N N . THR A 1 118 ? -6.437 3.877 0.256 1.00 85.62 118 THR A N 1
ATOM 876 C CA . THR A 1 118 ? -5.753 5.006 -0.403 1.00 85.62 118 THR A CA 1
ATOM 877 C C . THR A 1 118 ? -4.279 4.706 -0.644 1.00 85.62 118 THR A C 1
ATO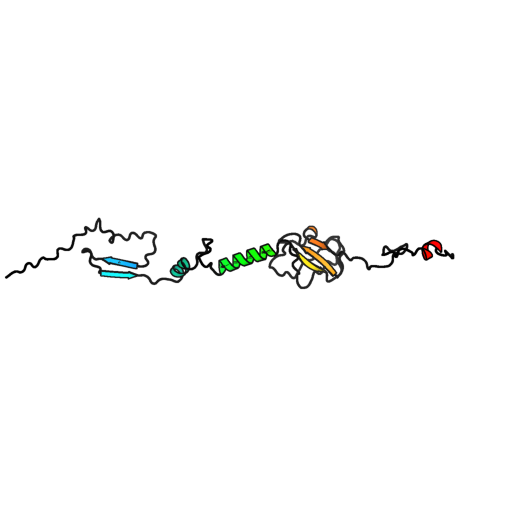M 879 O O . THR A 1 118 ? -3.670 3.981 0.139 1.00 85.62 118 THR A O 1
ATOM 882 N N . ILE A 1 119 ? -3.680 5.295 -1.684 1.00 89.81 119 ILE A N 1
ATOM 883 C CA . ILE A 1 119 ? -2.242 5.145 -1.956 1.00 89.81 119 ILE A CA 1
ATOM 884 C C . ILE A 1 119 ? -1.428 5.666 -0.767 1.00 89.81 119 ILE A C 1
ATOM 886 O O . ILE A 1 119 ? -1.678 6.765 -0.272 1.00 89.81 119 ILE A O 1
ATOM 890 N N . LYS A 1 120 ? -0.449 4.881 -0.319 1.00 88.31 120 LYS A N 1
ATOM 891 C CA . LYS A 1 120 ? 0.473 5.228 0.763 1.00 88.31 120 LYS A CA 1
ATOM 892 C C . LYS A 1 120 ? 1.896 5.358 0.252 1.00 88.31 120 LYS A C 1
ATOM 894 O O . LYS A 1 120 ? 2.273 4.709 -0.723 1.00 88.31 120 LYS A O 1
ATOM 899 N N . THR A 1 121 ? 2.678 6.188 0.930 1.00 89.69 121 THR A N 1
ATOM 900 C CA . THR A 1 121 ? 4.114 6.311 0.670 1.00 89.69 121 THR A CA 1
ATOM 901 C C . THR A 1 121 ? 4.777 4.933 0.746 1.00 89.69 121 THR A C 1
ATOM 903 O O . THR A 1 121 ? 4.455 4.139 1.627 1.00 89.69 121 THR A O 1
ATOM 906 N N . GLY A 1 122 ? 5.679 4.636 -0.187 1.00 89.62 122 GLY A N 1
ATOM 907 C CA . GLY A 1 122 ? 6.372 3.351 -0.272 1.00 89.62 122 GLY A CA 1
ATOM 908 C C . GLY A 1 122 ? 5.592 2.252 -0.995 1.00 89.62 122 GLY A C 1
ATOM 909 O O . GLY A 1 122 ? 6.150 1.184 -1.223 1.00 89.62 122 GLY A O 1
ATOM 910 N N . MET A 1 123 ? 4.338 2.472 -1.410 1.00 91.81 123 MET A N 1
ATOM 911 C CA . MET A 1 123 ? 3.651 1.519 -2.290 1.00 91.81 123 MET A CA 1
ATOM 912 C C . MET A 1 123 ? 4.372 1.396 -3.632 1.00 91.81 123 MET A C 1
ATOM 914 O O . MET A 1 123 ? 4.687 2.412 -4.251 1.00 91.81 123 MET A O 1
ATOM 918 N N . VAL A 1 124 ? 4.617 0.158 -4.066 1.00 93.56 124 VAL A N 1
ATOM 919 C CA . VAL A 1 124 ? 5.382 -0.169 -5.274 1.00 93.56 124 VAL A CA 1
ATOM 920 C C . VAL A 1 124 ? 4.547 -1.004 -6.230 1.00 93.56 124 VAL A C 1
ATOM 922 O O . VAL A 1 124 ? 4.039 -2.059 -5.855 1.00 93.56 124 VAL A O 1
ATOM 925 N N . TRP A 1 125 ? 4.481 -0.577 -7.486 1.00 94.75 125 TRP A N 1
ATOM 926 C CA . TRP A 1 125 ? 3.916 -1.349 -8.586 1.00 94.75 125 TRP A CA 1
ATOM 927 C C . TRP A 1 125 ? 5.007 -1.695 -9.593 1.00 94.75 125 TRP A C 1
ATOM 929 O O . TRP A 1 125 ? 5.809 -0.840 -9.961 1.00 94.75 125 TRP A O 1
ATOM 939 N N . VAL A 1 126 ? 4.991 -2.932 -10.082 1.00 94.56 126 VAL A N 1
ATOM 940 C CA . VAL A 1 126 ? 5.782 -3.334 -11.253 1.00 94.56 126 VAL A CA 1
ATOM 941 C C . VAL A 1 126 ? 5.020 -2.934 -12.508 1.00 94.56 126 VAL A C 1
ATOM 943 O O . VAL A 1 126 ? 3.818 -3.184 -12.605 1.00 94.56 126 VAL A O 1
ATOM 946 N N . ILE A 1 127 ? 5.699 -2.316 -13.463 1.00 94.19 127 ILE A N 1
ATOM 947 C CA . ILE A 1 127 ? 5.111 -1.883 -14.726 1.00 94.19 127 ILE A CA 1
ATOM 948 C C . ILE A 1 127 ? 4.896 -3.102 -15.629 1.00 94.19 127 ILE A C 1
ATOM 950 O O . ILE A 1 127 ? 5.813 -3.889 -15.856 1.00 94.19 127 ILE A O 1
ATOM 954 N N . THR A 1 128 ? 3.669 -3.282 -16.125 1.00 94.62 128 THR A N 1
ATOM 955 C CA . THR A 1 128 ? 3.257 -4.485 -16.884 1.00 94.62 128 THR A CA 1
ATOM 956 C C . THR A 1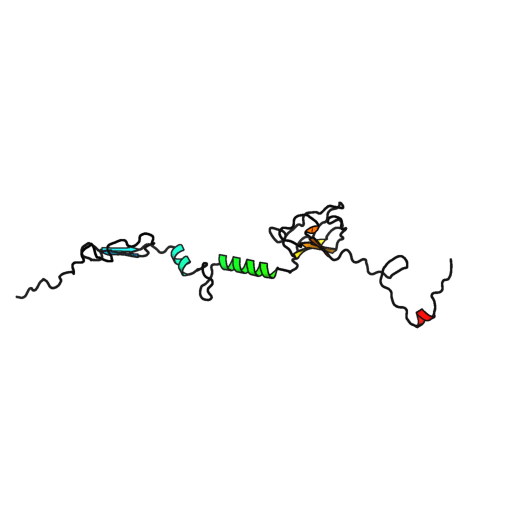 128 ? 3.011 -4.230 -18.368 1.00 94.62 128 THR A C 1
ATOM 958 O O . THR A 1 128 ? 2.803 -5.175 -19.126 1.00 94.62 128 THR A O 1
ATOM 961 N N . ALA A 1 129 ? 3.076 -2.972 -18.808 1.00 94.44 129 ALA A N 1
ATOM 962 C CA . ALA A 1 129 ? 3.008 -2.587 -20.214 1.00 94.44 129 ALA A CA 1
ATOM 963 C C . ALA A 1 129 ? 3.911 -1.377 -20.481 1.00 94.44 129 ALA A C 1
ATOM 965 O O . ALA A 1 129 ? 4.141 -0.570 -19.586 1.00 94.44 129 ALA A O 1
ATOM 966 N N . ASN A 1 130 ? 4.385 -1.223 -21.717 1.00 93.00 130 ASN A N 1
ATOM 967 C CA . ASN A 1 130 ? 5.144 -0.038 -22.116 1.00 93.00 130 ASN A CA 1
ATOM 968 C C . ASN A 1 130 ? 4.218 1.181 -22.223 1.00 93.00 130 ASN A C 1
ATOM 970 O O . ASN A 1 130 ? 3.077 1.069 -22.680 1.00 93.00 130 ASN A O 1
ATOM 974 N N . GLY A 1 131 ? 4.719 2.358 -21.861 1.00 94.56 131 GLY A N 1
ATOM 975 C CA . GLY A 1 131 ? 3.952 3.595 -21.970 1.00 94.56 131 GLY A CA 1
ATOM 976 C C . GLY A 1 131 ? 4.653 4.780 -21.324 1.00 94.56 131 GLY A C 1
ATOM 977 O O . GLY A 1 131 ? 5.874 4.899 -21.382 1.00 94.56 131 GLY A O 1
ATOM 978 N N . TRP A 1 132 ? 3.862 5.669 -20.727 1.00 94.50 132 TRP A N 1
ATOM 979 C CA . TRP A 1 132 ? 4.314 6.928 -20.151 1.00 94.50 132 TRP A CA 1
ATOM 980 C C . TRP A 1 132 ? 3.772 7.156 -18.737 1.00 94.50 132 TRP A C 1
ATOM 982 O O . TRP A 1 132 ? 2.608 6.872 -18.425 1.00 94.50 132 TRP A O 1
ATOM 992 N N . VAL A 1 133 ? 4.631 7.731 -17.897 1.00 94.69 133 VAL A N 1
ATOM 993 C CA . VAL A 1 133 ? 4.289 8.336 -16.605 1.00 94.69 133 VAL A CA 1
ATOM 994 C C . VAL A 1 133 ? 4.684 9.806 -16.677 1.00 94.69 133 VAL A C 1
ATOM 996 O O . VAL A 1 133 ? 5.842 10.189 -16.506 1.00 94.69 133 VAL A O 1
ATOM 999 N N . GLY A 1 134 ? 3.719 10.660 -17.008 1.00 93.56 134 GLY A N 1
ATOM 1000 C CA . GLY A 1 134 ? 4.013 12.038 -17.378 1.00 93.56 134 GLY A CA 1
ATOM 1001 C C . GLY A 1 134 ? 4.860 12.073 -18.645 1.00 93.56 134 GLY A C 1
ATOM 1002 O O . GLY A 1 134 ? 4.469 11.537 -19.676 1.00 93.56 134 GLY A O 1
ATOM 1003 N N . ASN A 1 135 ? 6.026 12.710 -18.573 1.00 93.69 135 ASN A N 1
ATOM 1004 C CA . ASN A 1 135 ? 6.952 12.804 -19.704 1.00 93.69 135 ASN A CA 1
ATOM 1005 C C . ASN A 1 135 ? 8.001 11.689 -19.738 1.00 93.69 135 ASN A C 1
ATOM 1007 O O . ASN A 1 135 ? 8.801 11.671 -20.672 1.00 93.69 135 ASN A O 1
ATOM 1011 N N . GLU A 1 136 ? 7.997 10.781 -18.762 1.00 91.38 136 GLU A N 1
ATOM 1012 C CA . GLU A 1 136 ? 8.965 9.692 -18.687 1.00 91.38 136 GLU A CA 1
ATOM 1013 C C . GLU A 1 136 ? 8.420 8.447 -19.396 1.00 91.38 136 GLU A C 1
ATOM 1015 O O . GLU A 1 136 ? 7.327 7.986 -19.044 1.00 91.38 136 GLU A O 1
ATOM 1020 N N . PRO A 1 137 ? 9.141 7.906 -20.397 1.00 92.06 137 PRO A N 1
ATOM 1021 C CA . PRO A 1 137 ? 8.805 6.616 -20.972 1.00 92.06 137 PRO A CA 1
ATOM 1022 C C . PRO A 1 137 ? 9.184 5.517 -19.981 1.00 92.06 137 PRO A C 1
ATOM 1024 O O . PRO A 1 137 ? 10.238 5.586 -19.345 1.00 92.06 137 PRO A O 1
ATOM 1027 N N . VAL A 1 138 ? 8.328 4.509 -19.880 1.00 92.50 138 VAL A N 1
ATOM 1028 C CA . VAL A 1 138 ? 8.496 3.363 -18.986 1.00 92.50 138 VAL A CA 1
ATOM 1029 C C . VAL A 1 138 ? 8.259 2.061 -19.736 1.00 92.50 138 VAL A C 1
ATOM 1031 O O . VAL A 1 138 ? 7.449 2.012 -20.672 1.00 92.50 138 VAL A O 1
ATOM 1034 N N . SER A 1 139 ? 8.962 1.017 -19.315 1.00 92.19 139 SER A N 1
ATOM 1035 C CA . SER A 1 139 ? 8.919 -0.310 -19.924 1.00 92.19 139 SER A CA 1
ATOM 1036 C C . SER A 1 139 ? 8.436 -1.373 -18.942 1.00 92.19 139 SER A C 1
ATOM 1038 O O . SER A 1 139 ? 8.418 -1.171 -17.728 1.00 92.19 139 SER A O 1
ATOM 1040 N N . VAL A 1 140 ? 8.018 -2.522 -19.476 1.00 92.56 140 VAL A N 1
ATOM 1041 C CA . VAL A 1 140 ? 7.697 -3.699 -18.657 1.00 92.56 140 VAL A CA 1
ATOM 1042 C C . VAL A 1 140 ? 8.893 -4.059 -17.770 1.00 92.56 140 VAL A C 1
ATOM 1044 O O . VAL A 1 140 ? 9.997 -4.235 -18.275 1.00 92.56 140 VAL A O 1
ATOM 1047 N N . GLY A 1 141 ? 8.656 -4.213 -16.466 1.00 89.56 141 GLY A N 1
ATOM 1048 C CA . GLY A 1 141 ? 9.684 -4.548 -15.473 1.00 89.56 141 GLY A CA 1
ATOM 1049 C C . GLY A 1 141 ? 10.223 -3.354 -14.679 1.00 89.56 141 GLY A C 1
ATOM 1050 O O . GLY A 1 141 ? 10.743 -3.559 -13.582 1.00 89.56 141 GLY A O 1
ATOM 1051 N N . ASP A 1 142 ? 10.027 -2.125 -15.162 1.00 92.19 142 ASP A N 1
ATOM 1052 C CA . ASP A 1 142 ? 10.294 -0.912 -14.386 1.00 92.19 142 ASP A CA 1
ATOM 1053 C C . ASP A 1 142 ? 9.405 -0.890 -13.122 1.00 92.19 142 ASP A C 1
ATOM 1055 O O . ASP A 1 142 ? 8.361 -1.552 -13.061 1.00 92.19 142 ASP A O 1
ATOM 1059 N N . HIS A 1 143 ? 9.770 -0.095 -12.112 1.00 93.81 143 HIS A N 1
ATOM 1060 C CA . HIS A 1 143 ? 8.946 0.056 -10.907 1.00 93.81 143 HIS A CA 1
ATOM 1061 C C . HIS A 1 143 ? 8.471 1.493 -10.718 1.00 93.81 143 HIS A C 1
ATOM 1063 O O . HIS A 1 143 ? 9.230 2.447 -10.880 1.00 93.81 143 HIS A O 1
ATOM 1069 N N . LEU A 1 144 ? 7.218 1.630 -10.288 1.00 94.94 144 LEU A N 1
ATOM 1070 C CA . LEU A 1 144 ? 6.607 2.880 -9.855 1.00 94.94 144 LEU A CA 1
ATOM 1071 C C . LEU A 1 144 ? 6.438 2.854 -8.333 1.00 94.94 144 LEU A C 1
ATOM 1073 O O . LEU A 1 144 ? 5.819 1.935 -7.804 1.00 94.94 144 LEU A O 1
ATOM 1077 N N . ILE A 1 145 ? 6.947 3.865 -7.635 1.00 94.31 145 ILE A N 1
ATOM 1078 C CA . ILE A 1 145 ? 6.915 3.976 -6.171 1.00 94.31 145 ILE A CA 1
ATOM 1079 C C . ILE A 1 145 ? 6.183 5.255 -5.776 1.00 94.31 145 ILE A C 1
ATOM 1081 O O . ILE A 1 145 ? 6.483 6.322 -6.303 1.00 94.31 145 ILE A O 1
ATOM 1085 N N . ALA A 1 146 ? 5.235 5.182 -4.845 1.00 93.81 146 ALA A N 1
ATOM 1086 C CA . ALA A 1 146 ? 4.578 6.366 -4.294 1.00 93.81 146 ALA A CA 1
ATOM 1087 C C . ALA A 1 146 ? 5.479 7.083 -3.273 1.00 93.81 146 ALA A C 1
ATOM 1089 O O . ALA A 1 146 ? 5.921 6.486 -2.293 1.00 93.81 146 ALA A O 1
ATOM 1090 N N . ASN A 1 147 ? 5.685 8.387 -3.453 1.00 92.44 147 ASN A N 1
ATOM 1091 C CA . ASN A 1 147 ? 6.522 9.218 -2.575 1.00 92.44 147 ASN A CA 1
ATOM 1092 C C . ASN A 1 147 ? 5.724 9.966 -1.502 1.00 92.44 147 ASN A C 1
ATOM 1094 O O . ASN A 1 147 ? 6.300 10.674 -0.679 1.00 92.44 147 ASN A O 1
ATOM 1098 N N . THR A 1 148 ? 4.396 9.883 -1.546 1.00 90.19 148 THR A N 1
ATOM 1099 C CA . THR A 1 148 ? 3.525 10.613 -0.629 1.00 90.19 148 THR A CA 1
ATOM 1100 C C . THR A 1 148 ? 2.240 9.848 -0.351 1.00 90.19 148 THR A C 1
ATOM 1102 O O . THR A 1 148 ? 1.769 9.050 -1.165 1.00 90.19 148 THR A O 1
ATOM 1105 N N . ASP A 1 149 ? 1.657 10.124 0.807 1.00 89.62 149 ASP A N 1
ATOM 1106 C CA . ASP A 1 149 ? 0.367 9.593 1.205 1.00 89.62 149 ASP A CA 1
ATOM 1107 C C . ASP A 1 149 ? -0.765 10.265 0.433 1.00 89.62 149 ASP A C 1
ATOM 1109 O O . ASP A 1 149 ? -0.765 11.471 0.193 1.00 89.62 149 ASP A O 1
ATOM 1113 N N . ASN A 1 150 ? -1.777 9.471 0.095 1.00 89.62 150 ASN A N 1
ATOM 1114 C CA . ASN A 1 150 ? -2.921 9.873 -0.716 1.00 89.62 150 ASN A CA 1
ATOM 1115 C C . ASN A 1 150 ? -2.490 10.481 -2.063 1.00 89.62 150 ASN A C 1
ATOM 1117 O O . ASN A 1 150 ? -3.070 11.468 -2.522 1.00 89.62 150 ASN A O 1
ATOM 1121 N N . ALA A 1 151 ? -1.457 9.900 -2.684 1.00 90.31 151 ALA A N 1
ATOM 1122 C CA . ALA A 1 151 ? -0.956 10.343 -3.976 1.00 90.31 151 ALA A CA 1
ATOM 1123 C C . ALA A 1 151 ? -2.086 10.401 -5.018 1.00 90.31 151 ALA A C 1
ATOM 1125 O O . ALA A 1 151 ? -2.795 9.427 -5.261 1.00 90.31 151 ALA A O 1
ATOM 1126 N N . SER A 1 152 ? -2.237 11.559 -5.655 1.00 91.38 152 SER A N 1
ATOM 1127 C CA . SER A 1 152 ? -3.079 11.726 -6.840 1.00 91.38 152 SER A CA 1
ATOM 1128 C C . SER A 1 152 ? -2.338 11.277 -8.105 1.00 91.38 152 SER A C 1
ATOM 1130 O O . SER A 1 152 ? -1.145 10.973 -8.049 1.00 91.38 152 SER A O 1
ATOM 1132 N N . ASN A 1 153 ? -3.007 11.279 -9.262 1.00 91.56 153 ASN A N 1
ATOM 1133 C CA . ASN A 1 153 ? -2.433 10.893 -10.563 1.00 91.56 153 ASN A CA 1
ATOM 1134 C C . ASN A 1 153 ? -1.538 11.993 -11.156 1.00 91.56 153 ASN A C 1
ATOM 1136 O O . ASN A 1 153 ? -1.760 12.476 -12.266 1.00 91.56 153 ASN A O 1
ATOM 1140 N N . LEU A 1 154 ? -0.553 12.443 -10.385 1.00 93.31 154 LEU A N 1
ATOM 1141 C CA . LEU A 1 154 ? 0.433 13.424 -10.811 1.00 93.31 154 LEU A CA 1
ATOM 1142 C C . LEU A 1 154 ? 1.818 12.776 -10.759 1.00 93.31 154 LEU A C 1
ATOM 1144 O O . LEU A 1 154 ? 2.204 12.321 -9.683 1.00 93.31 154 LEU A O 1
ATOM 1148 N N . PRO A 1 155 ? 2.600 12.800 -11.853 1.00 92.75 155 PRO A N 1
ATOM 1149 C CA . PRO A 1 155 ? 3.913 12.152 -11.914 1.00 92.75 155 PRO A CA 1
ATOM 1150 C C . PRO A 1 155 ? 4.860 12.539 -10.772 1.00 92.75 155 PRO A C 1
ATOM 1152 O O . PRO A 1 155 ? 5.572 11.693 -10.256 1.00 92.75 155 PRO A O 1
ATOM 1155 N N . LYS A 1 156 ? 4.809 13.794 -10.302 1.00 93.94 156 LYS A N 1
ATOM 1156 C CA . LYS A 1 156 ? 5.630 14.285 -9.179 1.00 93.94 156 LYS A CA 1
ATOM 1157 C C . LYS A 1 156 ? 5.417 13.537 -7.854 1.00 93.94 156 LYS A C 1
ATOM 1159 O O . LYS A 1 156 ? 6.255 13.634 -6.965 1.00 93.94 156 LYS A O 1
ATOM 1164 N N . ASN A 1 157 ? 4.283 12.852 -7.696 1.00 94.75 157 ASN A N 1
ATOM 1165 C CA . ASN A 1 157 ? 3.967 12.087 -6.492 1.00 94.75 157 ASN A CA 1
ATOM 1166 C C . ASN A 1 157 ? 4.643 10.710 -6.492 1.00 94.75 157 ASN A C 1
ATOM 1168 O O . 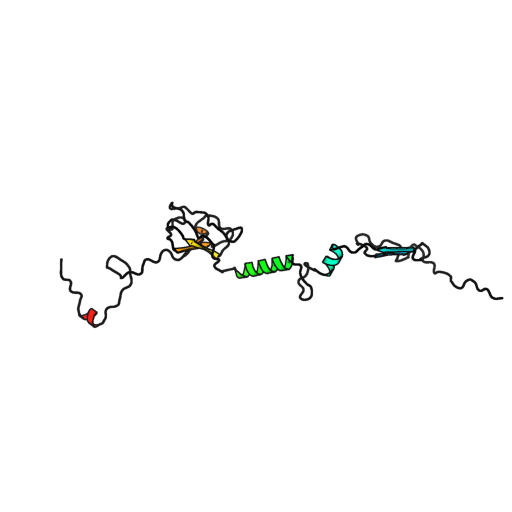ASN A 1 157 ? 4.533 9.992 -5.499 1.00 94.75 157 ASN A O 1
ATOM 1172 N N . TYR A 1 158 ? 5.304 10.336 -7.590 1.00 94.38 158 TYR A N 1
ATOM 1173 C CA . TYR A 1 158 ? 5.872 9.015 -7.783 1.00 94.38 158 TYR A CA 1
ATOM 1174 C C . TYR A 1 158 ? 7.339 9.093 -8.186 1.00 94.38 158 TYR A C 1
ATOM 1176 O O . TYR A 1 158 ? 7.789 10.041 -8.829 1.00 94.38 158 TYR A O 1
ATOM 1184 N N . GLN A 1 159 ? 8.083 8.065 -7.807 1.00 93.19 159 GLN A N 1
ATOM 1185 C CA . GLN A 1 159 ? 9.428 7.799 -8.277 1.00 93.19 159 GLN A CA 1
ATOM 1186 C C . GLN A 1 159 ? 9.392 6.588 -9.199 1.00 93.19 159 GLN A C 1
ATOM 1188 O O . GLN A 1 159 ? 8.730 5.595 -8.907 1.00 93.19 159 GLN A O 1
ATOM 1193 N N . ILE A 1 160 ? 10.109 6.678 -10.311 1.00 92.38 160 ILE A N 1
ATOM 1194 C CA . ILE A 1 160 ? 10.310 5.560 -11.228 1.00 92.38 160 ILE A CA 1
ATOM 1195 C C . ILE A 1 160 ? 11.740 5.081 -11.012 1.00 92.38 160 ILE A C 1
ATOM 1197 O O . ILE A 1 160 ? 12.669 5.893 -11.046 1.00 92.38 160 ILE A O 1
ATOM 1201 N N . ILE A 1 161 ? 11.913 3.790 -10.752 1.00 87.75 161 ILE A N 1
ATOM 1202 C CA . ILE A 1 161 ? 13.229 3.150 -10.650 1.00 87.75 161 ILE A CA 1
ATOM 1203 C C . ILE A 1 161 ? 13.338 2.036 -11.686 1.00 87.75 161 ILE A C 1
ATOM 1205 O O . ILE A 1 161 ? 12.321 1.575 -12.205 1.00 87.75 161 ILE A O 1
ATOM 1209 N N . GLU A 1 162 ? 14.574 1.614 -11.960 1.00 71.44 162 GLU A N 1
ATOM 1210 C CA . GLU A 1 162 ? 14.875 0.622 -12.996 1.00 71.44 162 GLU A CA 1
ATOM 1211 C C . GLU A 1 162 ? 14.353 1.062 -14.365 1.00 71.44 162 GLU A C 1
ATOM 1213 O O . GLU A 1 162 ? 13.652 0.315 -15.022 1.00 71.44 162 GLU A O 1
ATOM 1218 N N . LYS A 1 163 ? 14.657 2.300 -14.781 1.00 66.00 163 LYS A N 1
ATOM 1219 C CA . LYS A 1 163 ? 14.293 2.843 -16.099 1.00 66.00 163 LYS A CA 1
ATOM 1220 C C . LYS A 1 163 ? 15.036 2.060 -17.179 1.00 66.00 163 LYS A C 1
ATOM 1222 O O . LYS A 1 163 ? 16.119 2.502 -17.559 1.00 66.00 163 LYS A O 1
ATOM 1227 N N . GLY A 1 164 ? 14.485 0.915 -17.595 1.00 59.50 164 GLY A N 1
ATOM 1228 C CA . GLY A 1 164 ? 15.041 -0.015 -18.575 1.00 59.50 164 GLY A CA 1
ATOM 1229 C C . GLY A 1 164 ? 16.559 0.063 -18.678 1.00 59.50 164 GLY A C 1
ATOM 1230 O O . GLY A 1 164 ? 17.055 0.751 -19.572 1.00 59.50 164 GLY A O 1
ATOM 1231 N N . ILE A 1 165 ? 17.291 -0.587 -17.759 1.00 63.12 165 ILE A N 1
ATOM 1232 C CA . ILE A 1 165 ? 18.736 -0.771 -17.945 1.00 63.12 165 ILE A CA 1
ATOM 1233 C C . ILE A 1 165 ? 18.880 -1.390 -19.339 1.00 63.12 165 ILE A C 1
ATOM 1235 O O . ILE A 1 165 ? 18.330 -2.473 -19.553 1.00 63.12 165 ILE A O 1
ATOM 1239 N N . PRO A 1 166 ? 19.510 -0.693 -20.305 1.00 64.19 166 PRO A N 1
ATOM 1240 C CA . PRO A 1 166 ? 19.666 -1.241 -21.641 1.00 64.19 166 PRO A CA 1
ATOM 1241 C C . PRO A 1 166 ? 20.336 -2.605 -21.526 1.00 64.19 166 PRO A C 1
ATOM 1243 O O . PRO A 1 166 ? 21.182 -2.778 -20.643 1.00 64.19 166 PRO A O 1
ATOM 1246 N N . ASP A 1 167 ? 19.974 -3.549 -22.399 1.00 65.81 167 ASP A N 1
ATOM 1247 C CA . ASP A 1 167 ? 20.651 -4.843 -22.442 1.00 65.81 167 ASP A CA 1
ATOM 1248 C C . ASP A 1 167 ? 22.164 -4.626 -22.368 1.00 65.81 167 ASP A C 1
ATOM 1250 O O . ASP A 1 167 ? 22.724 -3.750 -23.038 1.00 65.81 167 ASP A O 1
ATOM 1254 N N . ILE A 1 168 ? 22.818 -5.406 -21.510 1.00 71.12 168 ILE A N 1
ATOM 1255 C CA . ILE A 1 168 ? 24.269 -5.395 -21.407 1.00 71.12 168 ILE A CA 1
ATOM 1256 C C . ILE A 1 168 ? 24.798 -5.987 -22.711 1.00 71.12 168 ILE A C 1
ATOM 1258 O O . ILE A 1 168 ? 24.868 -7.202 -22.879 1.00 71.12 168 ILE A O 1
ATOM 1262 N N . VAL A 1 169 ? 25.121 -5.105 -23.647 1.00 75.75 169 VAL A N 1
ATOM 1263 C CA . VAL A 1 169 ? 25.707 -5.440 -24.942 1.00 75.75 169 VAL A CA 1
ATOM 1264 C C . VAL A 1 169 ? 27.186 -5.088 -24.945 1.00 75.75 169 VAL A C 1
ATOM 1266 O O . VAL A 1 169 ? 27.632 -4.235 -24.171 1.00 75.75 169 VAL A O 1
ATOM 1269 N N . ASP A 1 170 ? 27.949 -5.726 -25.825 1.00 80.81 170 ASP A N 1
ATOM 1270 C CA . ASP A 1 170 ? 29.320 -5.305 -26.090 1.00 80.81 170 ASP A CA 1
ATOM 1271 C C . ASP A 1 170 ? 29.310 -3.908 -26.714 1.00 80.81 170 ASP A C 1
ATOM 1273 O O . ASP A 1 170 ? 28.469 -3.577 -27.561 1.00 80.81 170 ASP A O 1
ATOM 1277 N N . ALA A 1 171 ? 30.234 -3.058 -26.273 1.00 81.62 171 ALA A N 1
ATOM 1278 C CA . ALA A 1 171 ? 30.361 -1.734 -26.849 1.00 81.62 171 ALA A CA 1
ATOM 1279 C C . ALA A 1 171 ? 30.831 -1.834 -28.305 1.00 81.62 171 ALA A C 1
ATOM 1281 O O . ALA A 1 171 ? 31.739 -2.590 -28.646 1.00 81.62 171 ALA A O 1
ATOM 1282 N N . THR A 1 172 ? 30.244 -1.001 -29.152 1.00 81.62 172 THR A N 1
ATOM 1283 C CA . THR A 1 172 ? 30.729 -0.737 -30.508 1.00 81.62 172 THR A CA 1
ATOM 1284 C C . THR A 1 172 ? 30.962 0.763 -30.649 1.00 81.62 172 THR A C 1
ATOM 1286 O O . THR A 1 172 ? 30.591 1.542 -29.768 1.00 81.62 172 THR A O 1
ATOM 1289 N N . ASP A 1 173 ? 31.495 1.207 -31.784 1.00 80.69 173 ASP A N 1
ATOM 1290 C CA . ASP A 1 173 ? 31.663 2.643 -32.046 1.00 80.69 173 ASP A CA 1
ATOM 1291 C C . ASP A 1 173 ? 30.330 3.419 -32.028 1.00 80.69 173 ASP A C 1
ATOM 1293 O O . ASP A 1 173 ? 30.310 4.627 -31.784 1.00 80.69 173 ASP A O 1
ATOM 1297 N N . ALA A 1 174 ? 29.203 2.728 -32.239 1.00 82.00 174 ALA A N 1
ATOM 1298 C CA . ALA A 1 174 ? 27.863 3.314 -32.269 1.00 82.00 174 ALA A CA 1
ATOM 1299 C C . ALA A 1 174 ? 27.002 2.992 -31.033 1.00 82.00 174 ALA A C 1
ATOM 1301 O O . ALA A 1 174 ? 25.986 3.653 -30.812 1.00 82.00 174 ALA A O 1
ATOM 1302 N N . VAL A 1 175 ? 27.375 1.993 -30.226 1.00 80.62 175 VAL A N 1
ATOM 1303 C CA . VAL A 1 175 ? 26.548 1.471 -29.126 1.00 80.62 175 VAL A CA 1
ATOM 1304 C C . VAL A 1 175 ? 27.352 1.456 -27.832 1.00 80.62 175 VAL A C 1
ATOM 1306 O O . VAL A 1 175 ? 28.437 0.887 -27.764 1.00 80.62 175 VAL A O 1
ATOM 1309 N N . LYS A 1 176 ? 26.812 2.081 -26.781 1.00 80.50 176 LYS A N 1
ATOM 1310 C CA . LYS A 1 176 ? 27.391 2.007 -25.434 1.00 80.50 176 LYS A CA 1
ATOM 1311 C C . LYS A 1 176 ? 27.170 0.604 -24.867 1.00 80.50 176 LYS A C 1
ATOM 1313 O O . LYS A 1 176 ? 26.064 0.088 -24.959 1.00 80.50 176 LYS A O 1
ATOM 1318 N N . GLY A 1 177 ? 28.203 0.034 -24.259 1.00 81.44 177 GLY A N 1
ATOM 1319 C CA . GLY A 1 177 ? 28.190 -1.336 -23.762 1.00 81.44 177 GLY A CA 1
ATOM 1320 C C . GLY A 1 177 ? 29.368 -1.628 -22.835 1.00 81.44 177 GLY A C 1
ATOM 1321 O O . GLY A 1 177 ? 30.112 -0.711 -22.469 1.00 81.44 177 GLY A O 1
ATOM 1322 N N . LEU A 1 178 ? 29.548 -2.893 -22.461 1.00 83.06 178 LEU A N 1
ATOM 1323 C CA . LEU A 1 178 ? 30.755 -3.340 -21.764 1.00 83.06 178 LEU A CA 1
ATOM 1324 C C . LEU A 1 178 ? 31.914 -3.480 -22.754 1.00 83.06 178 LEU A C 1
ATOM 1326 O O . LEU A 1 178 ? 31.719 -3.819 -23.918 1.00 83.06 178 LEU A O 1
ATOM 1330 N N . ILE A 1 179 ? 33.128 -3.205 -22.284 1.00 83.50 179 ILE A N 1
ATOM 1331 C CA . ILE A 1 179 ? 34.357 -3.408 -23.052 1.00 83.50 179 ILE A CA 1
ATOM 1332 C C . ILE A 1 179 ? 35.201 -4.417 -22.292 1.00 83.50 179 ILE A C 1
ATOM 1334 O O . ILE A 1 179 ? 35.495 -4.223 -21.109 1.00 83.50 179 ILE A O 1
ATOM 1338 N N . GLN A 1 180 ? 35.619 -5.474 -22.980 1.00 84.38 180 GLN A N 1
ATOM 1339 C CA . GLN A 1 180 ? 36.688 -6.324 -22.488 1.00 84.38 180 GLN A CA 1
ATOM 1340 C C . GLN A 1 180 ? 38.021 -5.600 -22.689 1.00 84.38 180 GLN A C 1
ATOM 1342 O O . GLN A 1 180 ? 38.344 -5.160 -23.791 1.00 84.38 180 GLN A O 1
ATOM 1347 N N . ILE A 1 181 ? 38.797 -5.461 -21.615 1.00 86.06 181 ILE A N 1
ATOM 1348 C CA . ILE A 1 181 ? 40.145 -4.900 -21.706 1.00 86.06 181 ILE A CA 1
ATOM 1349 C C . ILE A 1 181 ? 41.018 -5.909 -22.456 1.00 86.06 181 ILE A C 1
ATOM 1351 O O . ILE A 1 181 ? 41.085 -7.073 -22.057 1.00 86.06 181 ILE A O 1
ATOM 1355 N N . ALA A 1 182 ? 41.653 -5.454 -23.539 1.00 85.62 182 ALA A N 1
ATOM 1356 C CA . ALA A 1 182 ? 42.544 -6.273 -24.353 1.00 85.62 182 ALA A CA 1
ATOM 1357 C C . ALA A 1 182 ? 43.672 -6.859 -23.497 1.00 85.62 182 ALA A C 1
ATOM 1359 O O . ALA A 1 182 ? 44.226 -6.185 -22.624 1.00 85.62 182 ALA A O 1
ATOM 1360 N N . THR A 1 183 ? 44.019 -8.116 -23.756 1.00 87.94 183 THR A N 1
ATOM 1361 C CA . THR A 1 183 ? 45.209 -8.727 -23.161 1.00 87.94 183 THR A CA 1
ATOM 1362 C C . THR A 1 183 ? 46.479 -8.075 -23.718 1.00 87.94 183 THR A C 1
ATOM 1364 O O . THR A 1 183 ? 46.465 -7.493 -24.805 1.00 87.94 183 THR A O 1
ATOM 1367 N N . ASP A 1 184 ? 47.607 -8.211 -23.015 1.00 84.81 184 ASP A N 1
ATOM 1368 C CA . ASP A 1 184 ? 48.889 -7.634 -23.455 1.00 84.81 184 ASP A CA 1
ATOM 1369 C C . ASP A 1 184 ? 49.281 -8.085 -24.876 1.00 84.81 184 ASP A C 1
ATOM 1371 O O . ASP A 1 184 ? 49.843 -7.313 -25.648 1.00 84.81 184 ASP A O 1
ATOM 1375 N N . VAL A 1 185 ? 48.940 -9.323 -25.252 1.00 84.31 185 VAL A N 1
ATOM 1376 C CA . VAL A 1 185 ? 49.210 -9.877 -26.590 1.00 84.31 185 VAL A CA 1
ATOM 1377 C C . VAL A 1 185 ? 48.357 -9.198 -27.667 1.00 84.31 185 VAL A C 1
ATOM 1379 O O . VAL A 1 185 ? 48.863 -8.886 -28.743 1.00 84.31 185 V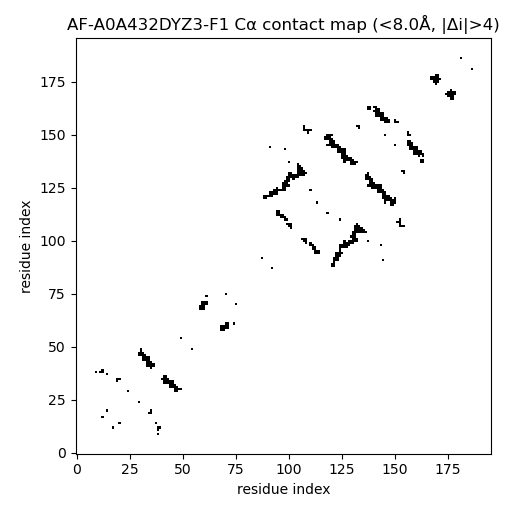AL A O 1
ATOM 1382 N N . GLU A 1 186 ? 47.081 -8.937 -27.386 1.00 79.81 186 GLU A N 1
ATOM 1383 C CA . GLU A 1 186 ? 46.156 -8.279 -28.319 1.00 79.81 186 GLU A CA 1
ATOM 1384 C C . GLU A 1 186 ? 46.469 -6.785 -28.476 1.00 79.81 186 GLU A C 1
ATOM 1386 O O . GLU A 1 186 ? 46.366 -6.248 -29.577 1.00 79.81 186 GLU A O 1
ATOM 1391 N N . ALA A 1 187 ? 46.917 -6.123 -27.403 1.00 77.25 187 ALA A N 1
ATOM 1392 C CA . ALA A 1 187 ? 47.321 -4.718 -27.435 1.00 77.25 187 ALA A CA 1
ATOM 1393 C C . ALA A 1 187 ? 48.578 -4.477 -28.293 1.00 77.25 187 ALA A C 1
ATOM 1395 O O . ALA A 1 187 ? 48.702 -3.428 -28.922 1.00 77.25 187 ALA A O 1
ATOM 1396 N N . ILE A 1 188 ? 49.497 -5.449 -28.344 1.00 81.62 188 ILE A N 1
ATOM 1397 C CA . ILE A 1 188 ? 50.722 -5.379 -29.159 1.00 81.62 188 ILE A CA 1
ATOM 1398 C C . ILE A 1 188 ? 50.437 -5.676 -30.641 1.00 81.62 188 ILE A C 1
ATOM 1400 O O . ILE A 1 188 ? 51.187 -5.230 -31.507 1.00 81.62 188 ILE A O 1
ATOM 1404 N N . ALA A 1 189 ? 49.371 -6.420 -30.949 1.00 75.56 189 ALA A N 1
ATOM 1405 C CA . ALA A 1 189 ? 49.106 -6.890 -32.306 1.00 75.56 189 ALA A CA 1
ATOM 1406 C C . ALA A 1 189 ? 48.614 -5.800 -33.282 1.00 75.56 189 ALA A C 1
ATOM 1408 O O . ALA A 1 189 ? 48.745 -6.017 -34.481 1.00 75.56 189 ALA A O 1
ATOM 1409 N N . GLU A 1 190 ? 48.106 -4.659 -32.786 1.00 59.34 190 GLU A N 1
ATOM 1410 C CA . GLU A 1 190 ? 47.268 -3.675 -33.505 1.00 59.34 190 GLU A CA 1
ATOM 1411 C C . GLU A 1 190 ? 46.093 -4.318 -34.288 1.00 59.34 190 GLU A C 1
ATOM 1413 O O . GLU A 1 190 ? 46.257 -5.290 -35.027 1.00 59.34 190 GLU A O 1
ATOM 1418 N N . PRO A 1 191 ? 44.856 -3.796 -34.196 1.00 53.25 191 PRO A N 1
ATOM 1419 C CA . PRO A 1 191 ? 43.783 -4.309 -35.035 1.00 53.25 191 PRO A CA 1
ATOM 1420 C C . PRO A 1 191 ? 44.133 -4.009 -36.497 1.00 53.25 191 PRO A C 1
ATOM 1422 O O . PRO A 1 191 ? 44.230 -2.851 -36.900 1.00 53.25 191 PRO A O 1
ATOM 1425 N N . ILE A 1 192 ? 44.331 -5.061 -37.297 1.00 51.16 192 ILE A N 1
ATOM 1426 C CA . ILE A 1 192 ? 44.480 -4.975 -38.751 1.00 51.16 192 ILE A CA 1
ATOM 1427 C C . ILE A 1 192 ? 43.255 -4.237 -39.317 1.00 51.16 192 ILE A C 1
ATOM 1429 O O . ILE A 1 192 ? 42.190 -4.806 -39.545 1.00 51.16 192 ILE A O 1
ATOM 1433 N N . LEU A 1 193 ? 43.422 -2.938 -39.559 1.00 52.81 193 LEU A N 1
ATOM 1434 C CA . LEU A 1 193 ? 42.57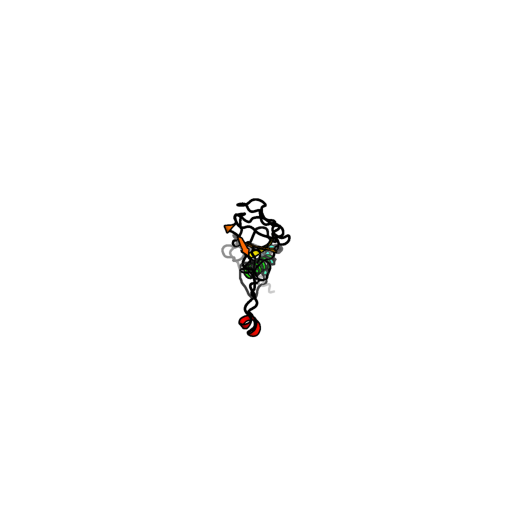1 -2.122 -40.414 1.00 52.81 193 LEU A CA 1
ATOM 1435 C C . LEU A 1 193 ? 42.833 -2.543 -41.868 1.00 52.81 193 LEU A C 1
ATOM 1437 O O . LEU A 1 193 ? 43.572 -1.893 -42.610 1.00 52.81 193 LEU A O 1
ATOM 1441 N N . LEU A 1 194 ? 42.231 -3.659 -42.294 1.00 41.94 194 LEU A N 1
ATOM 1442 C CA . LEU A 1 194 ? 42.133 -4.006 -43.711 1.00 41.94 194 LEU A CA 1
ATOM 1443 C C . LEU A 1 194 ? 40.853 -3.394 -44.308 1.00 41.94 194 LEU A C 1
ATOM 1445 O O . LEU A 1 194 ? 39.802 -4.018 -44.356 1.00 41.94 194 LEU A O 1
ATOM 1449 N N . LYS A 1 195 ? 41.002 -2.129 -44.713 1.00 47.94 195 LYS A N 1
ATOM 1450 C CA . LYS A 1 195 ? 40.333 -1.380 -45.798 1.00 47.94 195 LYS A CA 1
ATOM 1451 C C . LYS A 1 195 ? 38.992 -1.908 -46.351 1.00 47.94 195 LYS A C 1
ATOM 1453 O O . LYS A 1 195 ? 38.973 -2.955 -46.995 1.00 47.94 195 LYS A O 1
ATOM 1458 N N . GLN A 1 196 ? 37.975 -1.040 -46.350 1.00 40.19 196 GLN A N 1
ATOM 1459 C CA . GLN A 1 196 ? 37.582 -0.215 -47.513 1.00 40.19 196 GLN A CA 1
ATOM 1460 C C . GLN A 1 196 ? 36.974 1.105 -47.040 1.00 40.19 196 GLN A C 1
ATOM 1462 O O . GLN A 1 196 ? 36.199 1.067 -46.062 1.00 40.19 196 GLN A O 1
#

Solvent-accessible surface area (backbone atoms only — not comparable to full-atom values): 12237 Å² total; per-residue (Å²): 131,91,76,82,83,70,88,74,78,77,78,85,61,59,78,94,73,39,90,77,69,58,85,88,40,86,93,51,87,74,57,66,45,73,42,55,48,93,79,69,48,79,75,43,78,51,65,54,82,84,47,71,69,65,52,43,64,75,61,37,48,74,91,55,94,55,99,84,58,53,62,38,72,68,56,50,50,54,52,50,54,52,50,53,56,53,71,42,67,88,37,78,41,82,33,60,92,23,28,66,45,19,88,45,79,64,33,50,46,74,85,48,62,66,96,54,99,59,54,41,46,28,34,30,25,42,23,72,38,65,28,11,51,20,82,43,76,44,38,62,74,18,36,43,30,30,71,33,68,63,50,64,74,47,55,89,36,45,46,77,45,63,78,64,77,70,79,92,37,72,47,49,101,90,39,87,46,53,76,83,80,72,51,76,69,60,65,70,63,55,85,81,82,78,80,134

Nearest PDB structures (foldseek):
  8cee-assembly1_C  TM=5.433E-01  e=4.982E+00  Bacillus subtilis subsp. subtilis str. 168
  8cdv-assembly1_C  TM=5.378E-01  e=5.312E+00  Bacillus subtilis subsp. subtilis str. 168

Sequence (196 aa):
MDQSGSNYIHPDYPLTNNPFQTDQTSGLLLLSQLLTNSSGHVIKIAGRNLTNADIVSIFLNDATQSGTYTWSSNKIKAYIENLVGQSLTGALIYQPGGYIPSTAKGSMTAPSPVTSATIKTGMVWVITANGWVGNEPVSVGDHLIANTDNASNLPKNYQIIEKGIPDIVDATDAVKGLIQIATDVEAIAEPILLKQ

Radius of gyration: 41.29 Å; Cα contacts (8 Å, |Δi|>4): 267; chains: 1; bounding box: 93×26×138 Å